Protein AF-A0A8H3QTL2-F1 (afdb_monomer_lite)

Organism: NCBI:txid94130

Secondary structure (DSSP, 8-state):
----------SSTTSPPPSS---SB-S-TT--B-TTT-PBPEE-TTT--EE-HHHHHHHHHH--SS---S-EEEEE-SS-BTTB---S-SS-EE--GGG--TTTEEEEEETTEE--S--TT-------B-TTT-PBPPSS-SS----TTTS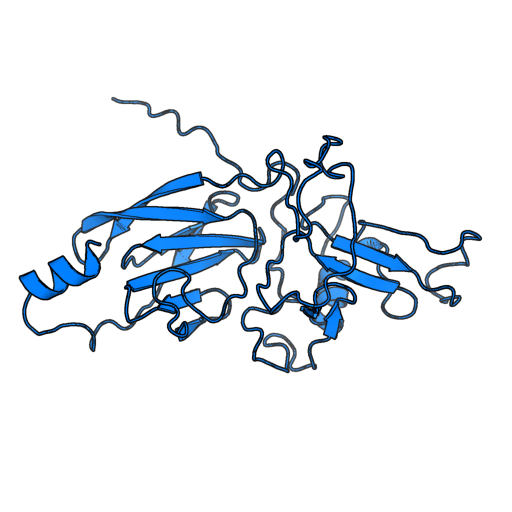--EEEEEE-TTT--EEEEEEESSEE--SB-TTT-PBPEEEETTEEEETTTTEEEEEETTTTEEEEEES--SEEE-TTT--EEE-----TTT--S-HHHHHHHH--

Radius of gyration: 20.11 Å; chains: 1; bounding box: 47×44×60 Å

Sequence (256 aa):
MEFTNEIYFDPTPKLKSSPIPILFLSFNNEKLRCNNCGNKYSATNLYRQKYCKQCLLTYIKSIAGDNVYFDVNIITNHTPCIEHKSTSNTNFLTRNIQEWCKNCSEISYFKNYYDHINTTTQYIFIEKDCKLCGKLIDKISFRFKICSNCYLISSGRVKSTLFNKMIPILYLPWWDTSNKSRVCNHNLKFLTNCQKWCSYCFIVYVECRYCLTTNIIFGITDQTQCKKCKRISNINIDITNISSGNHNIDEFLISI

pLDDT: mean 82.11, std 15.21, range [35.0, 96.75]

Foldseek 3Di:
DDPPPPPQDAQFVLAAFAPDFQQFFAQAPVDQARPPPRHGWAAAAQPGGTGHPVSLVVSLVVDDDDGHQFFWKKWFAQDDDPVDHDPPDHIDIDRRSNPDDPVGMGTNDTLQADDPPDPPPRDQPDPQADPSPRHGFDDPDSDRGDDCVRRPKDKDWDQAPLPRDTWIKIKGQHAYNDQADPPPRDGWDDDDRFWTADLQQQWIWGADRRRRMIMITRAHHQWDARSNPRDIDGDDDDCVVVDPVDSVVSCVSRRD

Structure (mmCIF, N/CA/C/O backbone):
data_AF-A0A8H3QTL2-F1
#
_entry.id   AF-A0A8H3QTL2-F1
#
loop_
_atom_site.group_PDB
_atom_site.id
_atom_site.type_symbol
_atom_site.label_atom_id
_atom_site.label_alt_id
_atom_site.label_comp_id
_atom_site.label_asym_id
_atom_site.label_entity_id
_atom_site.label_seq_id
_atom_site.pdbx_PDB_ins_code
_atom_site.Cartn_x
_atom_site.Cartn_y
_atom_site.Cartn_z
_atom_site.occupancy
_atom_site.B_iso_or_equiv
_atom_site.auth_seq_id
_atom_site.auth_comp_id
_atom_site.auth_asym_id
_atom_site.auth_atom_id
_atom_site.pdbx_PDB_model_num
ATOM 1 N N . MET A 1 1 ? -22.560 28.486 14.464 1.00 35.16 1 MET A N 1
ATOM 2 C CA . MET A 1 1 ? -22.249 27.954 13.121 1.00 35.16 1 MET A CA 1
ATOM 3 C C . MET A 1 1 ? -20.734 28.002 12.985 1.00 35.16 1 MET A C 1
ATOM 5 O O . MET A 1 1 ? -20.189 28.995 12.525 1.00 35.16 1 MET A O 1
ATOM 9 N N . GLU A 1 2 ? -20.040 27.008 13.542 1.00 35.00 2 GLU A N 1
ATOM 10 C CA . GLU A 1 2 ? -18.579 26.935 13.455 1.00 35.00 2 GLU A CA 1
ATOM 11 C C . GLU A 1 2 ? -18.212 26.385 12.080 1.00 35.00 2 GLU A C 1
ATOM 13 O O . GLU A 1 2 ? -18.332 25.192 11.812 1.00 35.00 2 GLU A O 1
ATOM 18 N N . PHE A 1 3 ? -17.792 27.274 11.184 1.00 38.28 3 PHE A N 1
ATOM 19 C CA . PHE A 1 3 ? -17.053 26.876 9.998 1.00 38.28 3 PHE A CA 1
ATOM 20 C C . PHE A 1 3 ? -15.667 26.418 10.456 1.00 38.28 3 PHE A C 1
ATOM 22 O O . PHE A 1 3 ? -14.718 27.198 10.499 1.00 38.28 3 PHE A O 1
ATOM 29 N N . THR A 1 4 ? -15.532 25.142 10.817 1.00 42.53 4 THR A N 1
ATOM 30 C CA . THR A 1 4 ? -14.215 24.512 10.811 1.00 42.53 4 THR A CA 1
ATOM 31 C C . THR A 1 4 ? -13.772 24.478 9.356 1.00 42.53 4 THR A C 1
ATOM 33 O O . THR A 1 4 ? -14.209 23.621 8.589 1.00 42.53 4 THR A O 1
ATOM 36 N N . ASN A 1 5 ? -12.940 25.442 8.958 1.00 39.44 5 ASN A N 1
ATOM 37 C CA . ASN A 1 5 ? -12.129 25.333 7.754 1.00 39.44 5 ASN A CA 1
ATOM 38 C C . ASN A 1 5 ? -11.284 24.065 7.914 1.00 39.44 5 ASN A C 1
ATOM 40 O O . ASN A 1 5 ? -10.193 24.108 8.483 1.00 39.44 5 ASN A O 1
ATOM 44 N N . GLU A 1 6 ? -11.803 22.916 7.476 1.00 54.12 6 GLU A N 1
ATOM 45 C CA . GLU A 1 6 ? -11.000 21.715 7.328 1.00 54.12 6 GLU A CA 1
ATOM 46 C C . GLU A 1 6 ? -9.915 22.057 6.312 1.00 54.12 6 GLU A C 1
ATOM 48 O O . GLU A 1 6 ? -10.144 22.047 5.102 1.00 54.12 6 GLU A O 1
ATOM 53 N N . ILE A 1 7 ? -8.728 22.404 6.808 1.00 59.56 7 ILE A N 1
ATOM 54 C CA . ILE A 1 7 ? -7.543 22.569 5.979 1.00 59.56 7 ILE A CA 1
ATOM 55 C C . ILE A 1 7 ? -7.424 21.277 5.173 1.00 59.56 7 ILE A C 1
ATOM 57 O O . ILE A 1 7 ? -7.266 20.188 5.739 1.00 59.56 7 ILE A O 1
ATOM 61 N N . TYR A 1 8 ? -7.575 21.387 3.851 1.00 70.50 8 TYR A N 1
ATOM 62 C CA . TYR A 1 8 ? -7.464 20.252 2.950 1.00 70.50 8 TYR A CA 1
ATOM 63 C C . TYR A 1 8 ? -6.055 19.672 3.092 1.00 70.50 8 TYR A C 1
ATOM 65 O O . TYR A 1 8 ? -5.075 20.209 2.580 1.00 70.50 8 TYR A O 1
ATOM 73 N N . PHE A 1 9 ? -5.954 18.589 3.856 1.00 82.94 9 PHE A N 1
ATOM 74 C CA . PHE A 1 9 ? -4.702 17.894 4.090 1.00 82.94 9 PHE A CA 1
ATOM 75 C C . PHE A 1 9 ? -4.522 16.818 3.023 1.00 82.94 9 PHE A C 1
ATOM 77 O O . PHE A 1 9 ? -5.278 15.844 2.987 1.00 82.94 9 PHE A O 1
ATOM 84 N N . ASP A 1 10 ? -3.510 16.979 2.175 1.00 90.81 10 ASP A N 1
ATOM 85 C CA . ASP A 1 10 ? -3.084 15.953 1.228 1.00 90.81 10 ASP A CA 1
ATOM 86 C C . ASP A 1 10 ? -1.846 15.226 1.784 1.00 90.81 10 ASP A C 1
ATOM 88 O O . ASP A 1 10 ? -0.790 15.847 1.884 1.00 90.81 10 ASP A O 1
ATOM 92 N N . PRO A 1 11 ? -1.932 13.922 2.119 1.00 90.75 11 PRO A N 1
ATOM 93 C CA . PRO A 1 11 ? -0.784 13.140 2.579 1.00 90.75 11 PRO A CA 1
ATOM 94 C C . PRO A 1 11 ? 0.381 13.095 1.582 1.00 90.75 11 PRO A C 1
ATOM 96 O O . PRO A 1 11 ? 1.527 12.927 1.985 1.00 90.75 11 PRO A O 1
ATOM 99 N N . THR A 1 12 ? 0.117 13.226 0.279 1.00 93.38 12 THR A N 1
ATOM 100 C CA . THR A 1 12 ? 1.138 13.139 -0.775 1.00 93.38 12 THR A CA 1
ATOM 101 C C . THR A 1 12 ? 0.960 14.248 -1.815 1.00 93.38 12 THR A C 1
ATOM 103 O O . THR A 1 12 ? 0.653 13.962 -2.971 1.00 93.38 12 THR A O 1
ATOM 106 N N . PRO A 1 13 ? 1.166 15.533 -1.470 1.00 92.06 13 PRO A N 1
ATOM 107 C CA . PRO A 1 13 ? 0.741 16.677 -2.292 1.00 92.06 13 PRO A CA 1
ATOM 108 C C . PRO A 1 13 ? 1.409 16.755 -3.675 1.00 92.06 13 PRO A C 1
ATOM 110 O O . PRO A 1 13 ? 0.945 17.474 -4.556 1.00 92.06 13 PRO A O 1
ATOM 113 N N . LYS A 1 14 ? 2.511 16.024 -3.878 1.00 92.88 14 LYS A N 1
ATOM 114 C CA . LYS A 1 14 ? 3.236 15.935 -5.155 1.00 92.88 14 LYS A CA 1
ATOM 115 C C . LYS A 1 14 ? 2.819 14.749 -6.032 1.00 92.88 14 LYS A C 1
ATOM 117 O O . LYS A 1 14 ? 3.306 14.637 -7.148 1.00 92.88 14 LYS A O 1
ATOM 122 N N . LEU A 1 15 ? 1.924 13.889 -5.547 1.00 93.12 15 LEU A N 1
ATOM 123 C CA . LEU A 1 15 ? 1.359 12.761 -6.289 1.00 93.12 15 LEU A CA 1
ATOM 124 C C . LEU A 1 15 ? -0.123 13.023 -6.565 1.00 93.12 15 LEU A C 1
ATOM 126 O O . LEU A 1 15 ? -0.821 13.606 -5.738 1.00 93.12 15 LEU A O 1
ATOM 130 N N . LYS A 1 16 ? -0.643 12.576 -7.704 1.00 94.31 16 LYS A N 1
ATOM 131 C CA . LYS A 1 16 ? -2.091 12.564 -7.967 1.00 94.31 16 LYS A CA 1
ATOM 132 C C . LYS A 1 16 ? -2.690 11.236 -7.510 1.00 94.31 16 LYS A C 1
ATOM 134 O O . LYS A 1 16 ? -1.997 10.228 -7.431 1.00 94.31 16 LYS A O 1
ATOM 139 N N . SER A 1 17 ? -3.987 11.214 -7.207 1.00 95.19 17 SER A N 1
ATOM 140 C CA . SER A 1 17 ? -4.690 9.933 -7.082 1.00 95.19 17 SER A CA 1
ATOM 141 C C . SER A 1 17 ? -4.782 9.283 -8.457 1.00 95.19 17 SER A C 1
ATOM 143 O O . SER A 1 17 ? -5.162 9.958 -9.415 1.00 95.19 17 SER A O 1
ATOM 145 N N . SER A 1 18 ? -4.478 7.994 -8.546 1.00 95.69 18 SER A N 1
ATOM 146 C CA . SER A 1 18 ? -4.629 7.246 -9.790 1.00 95.69 18 SER A CA 1
ATOM 147 C C . SER A 1 18 ? -6.083 7.261 -10.284 1.00 95.69 18 SER A C 1
ATOM 149 O O . SER A 1 18 ? -7.001 7.232 -9.455 1.00 95.69 18 SER A O 1
ATOM 151 N N . PRO A 1 19 ? -6.326 7.306 -11.607 1.00 94.69 19 PRO A N 1
ATOM 152 C CA . PRO A 1 19 ? -7.665 7.145 -12.168 1.00 94.69 19 PRO A CA 1
ATOM 153 C C . PRO A 1 19 ? -8.206 5.716 -11.994 1.00 94.69 19 PRO A C 1
ATOM 155 O O . PRO A 1 19 ? -9.418 5.533 -11.905 1.00 94.69 19 PRO A O 1
ATOM 158 N N . ILE A 1 20 ? -7.327 4.711 -11.886 1.00 95.44 20 ILE A N 1
ATOM 159 C CA . ILE A 1 20 ? -7.686 3.293 -11.731 1.00 95.44 20 ILE A CA 1
ATOM 160 C C . ILE A 1 20 ? -6.976 2.663 -10.517 1.00 95.44 20 ILE A C 1
ATOM 162 O O . ILE A 1 20 ? -5.940 3.160 -10.077 1.00 95.44 20 ILE A O 1
ATOM 166 N N . PRO A 1 21 ? -7.487 1.563 -9.936 1.00 95.56 21 PRO A N 1
ATOM 167 C CA . PRO A 1 21 ? -6.828 0.915 -8.803 1.00 95.56 21 PRO A CA 1
ATOM 168 C C . PRO A 1 21 ? -5.417 0.393 -9.131 1.00 95.56 21 PRO A C 1
ATOM 170 O O . PRO A 1 21 ? -5.201 -0.302 -10.125 1.00 95.56 21 PRO A O 1
ATOM 173 N N . ILE A 1 22 ? -4.455 0.635 -8.238 1.00 95.94 22 ILE A N 1
ATOM 174 C CA . ILE A 1 22 ? -3.091 0.096 -8.315 1.00 95.94 22 ILE A CA 1
ATOM 175 C C . ILE A 1 22 ? -3.075 -1.336 -7.755 1.00 95.94 22 ILE A C 1
ATOM 177 O O . ILE A 1 22 ? -2.871 -1.582 -6.562 1.00 95.94 22 ILE A O 1
ATOM 181 N N . LEU A 1 23 ? -3.318 -2.311 -8.634 1.00 95.31 23 LEU A N 1
ATOM 182 C CA . LEU A 1 23 ? -3.464 -3.733 -8.274 1.00 95.31 23 LEU A CA 1
ATOM 183 C C . LEU A 1 23 ? -2.182 -4.559 -8.435 1.00 95.31 23 LEU A C 1
ATOM 185 O O . LEU A 1 23 ? -2.153 -5.739 -8.080 1.00 95.31 23 LEU A O 1
ATOM 189 N N . PHE A 1 24 ? -1.112 -3.967 -8.970 1.00 95.38 24 PHE A N 1
ATOM 190 C CA . PHE A 1 24 ? 0.149 -4.680 -9.164 1.00 95.38 24 PHE A CA 1
ATOM 191 C C . PHE A 1 24 ? 0.974 -4.809 -7.879 1.00 95.38 24 PHE A C 1
ATOM 193 O O . PHE A 1 24 ? 1.793 -5.719 -7.801 1.00 95.38 24 PHE A O 1
ATOM 200 N N . LEU A 1 25 ? 0.758 -3.960 -6.871 1.00 94.38 25 LEU A N 1
ATOM 201 C CA . LEU A 1 25 ? 1.460 -4.020 -5.584 1.00 94.38 25 LEU A CA 1
ATOM 202 C C . LEU A 1 25 ? 0.835 -5.060 -4.650 1.00 94.38 25 LEU A C 1
ATOM 204 O O . LEU A 1 25 ? -0.396 -5.158 -4.540 1.00 94.38 25 LEU A O 1
ATOM 208 N N . SER A 1 26 ? 1.684 -5.832 -3.967 1.00 91.75 26 SER A N 1
ATOM 209 C CA . SER A 1 26 ? 1.215 -6.782 -2.962 1.00 91.75 26 SER A CA 1
ATOM 210 C C . SER A 1 26 ? 0.651 -6.066 -1.738 1.00 91.75 26 SER A C 1
ATOM 212 O O . SER A 1 26 ? 1.134 -5.016 -1.326 1.00 91.75 26 SER A O 1
ATOM 214 N N . PHE A 1 27 ? -0.391 -6.656 -1.158 1.00 88.31 27 PHE A N 1
ATOM 215 C CA . PHE A 1 27 ? -0.914 -6.236 0.141 1.00 88.31 27 PHE A CA 1
ATOM 216 C C . PHE A 1 27 ? -0.381 -7.098 1.284 1.00 88.31 27 PHE A C 1
ATOM 218 O O . PHE A 1 27 ? -0.017 -6.599 2.341 1.00 88.31 27 PHE A O 1
ATOM 225 N N . ASN A 1 28 ? -0.320 -8.406 1.043 1.00 88.12 28 ASN A N 1
ATOM 226 C CA . ASN A 1 28 ? 0.210 -9.378 1.979 1.00 88.12 28 ASN A CA 1
ATOM 227 C C . ASN A 1 28 ? 1.530 -9.913 1.412 1.00 88.12 28 ASN A C 1
ATOM 229 O O . ASN A 1 28 ? 1.531 -10.637 0.410 1.00 88.12 28 ASN A O 1
ATOM 233 N N . ASN A 1 29 ? 2.648 -9.566 2.050 1.00 81.81 29 ASN A N 1
ATOM 234 C CA . ASN A 1 29 ? 3.973 -9.997 1.604 1.00 81.81 29 ASN A CA 1
ATOM 235 C C . ASN A 1 29 ? 4.248 -11.485 1.832 1.00 81.81 29 ASN A C 1
ATOM 237 O O . ASN A 1 29 ? 5.229 -11.989 1.298 1.00 81.81 29 ASN A O 1
ATOM 241 N N . GLU A 1 30 ? 3.387 -12.227 2.519 1.00 84.75 30 GLU A N 1
ATOM 242 C CA . GLU A 1 30 ? 3.486 -13.687 2.630 1.00 84.75 30 GLU A CA 1
ATOM 243 C C . GLU A 1 30 ? 2.979 -14.377 1.357 1.00 84.75 30 GLU A C 1
ATOM 245 O O . GLU A 1 30 ? 3.458 -15.447 0.981 1.00 84.75 30 GLU A O 1
ATOM 250 N N . LYS A 1 31 ? 2.077 -13.732 0.601 1.00 88.44 31 LYS A N 1
ATOM 251 C CA . LYS A 1 31 ? 1.556 -14.302 -0.645 1.00 88.44 31 LYS A CA 1
ATOM 252 C C . LYS A 1 31 ? 2.629 -14.348 -1.736 1.00 88.44 31 LYS A C 1
ATOM 254 O O . LYS A 1 31 ? 3.362 -13.387 -1.987 1.00 88.44 31 LYS A O 1
ATOM 259 N N . LEU A 1 32 ? 2.712 -15.490 -2.420 1.00 91.75 32 LEU A N 1
ATOM 260 C CA . LEU A 1 32 ? 3.637 -15.709 -3.541 1.00 91.75 32 LEU A CA 1
ATOM 261 C C . LEU A 1 32 ? 3.026 -15.346 -4.899 1.00 91.75 32 LEU A C 1
ATOM 263 O O . LEU A 1 32 ? 3.752 -14.973 -5.820 1.00 91.75 32 LEU A O 1
ATOM 267 N N . ARG A 1 33 ? 1.701 -15.455 -5.024 1.00 94.81 33 ARG A N 1
ATOM 268 C CA . ARG A 1 33 ? 0.950 -15.210 -6.258 1.00 94.81 33 ARG A CA 1
ATOM 269 C C . ARG A 1 33 ? 0.109 -13.946 -6.143 1.00 94.81 33 ARG A C 1
ATOM 271 O O . ARG A 1 33 ? -0.424 -13.636 -5.081 1.00 94.81 33 ARG A O 1
ATOM 278 N N . CYS A 1 34 ? 0.001 -13.233 -7.256 1.00 94.50 34 CYS A N 1
ATOM 279 C CA . CYS A 1 34 ? -0.784 -12.023 -7.381 1.00 94.50 34 CYS A CA 1
ATOM 280 C C . CYS A 1 34 ? -2.270 -12.325 -7.231 1.00 94.50 34 CYS A C 1
ATOM 282 O O . CYS A 1 34 ? -2.810 -13.137 -7.976 1.00 94.50 34 CYS A O 1
ATOM 284 N N . ASN A 1 35 ? -2.939 -11.612 -6.324 1.00 89.81 35 ASN A N 1
ATOM 285 C CA . ASN A 1 35 ? -4.379 -11.773 -6.109 1.00 89.81 35 ASN A CA 1
ATOM 286 C C . ASN A 1 35 ? -5.217 -11.407 -7.349 1.00 89.81 35 ASN A C 1
ATOM 288 O O . ASN A 1 35 ? -6.354 -11.841 -7.441 1.00 89.81 35 ASN A O 1
ATOM 292 N N . ASN A 1 36 ? -4.678 -10.603 -8.275 1.00 91.50 36 ASN A N 1
ATOM 293 C CA . ASN A 1 36 ? -5.420 -10.116 -9.441 1.00 91.50 36 ASN A CA 1
ATOM 294 C C . ASN A 1 36 ? -5.312 -11.031 -10.672 1.00 91.50 36 ASN A C 1
ATOM 296 O O . ASN A 1 36 ? -6.269 -11.158 -11.418 1.00 91.50 36 ASN A O 1
ATOM 300 N N . CYS A 1 37 ? -4.149 -11.646 -10.916 1.00 95.12 37 CYS A N 1
ATOM 301 C CA . CYS A 1 37 ? -3.927 -12.456 -12.126 1.00 95.12 37 CYS A CA 1
ATOM 302 C C . CYS A 1 37 ? -3.316 -13.841 -11.870 1.00 95.12 37 CYS A C 1
ATOM 304 O O . CYS A 1 37 ? -2.974 -14.537 -12.818 1.00 95.12 37 CYS A O 1
ATOM 306 N N . GLY A 1 38 ? -3.083 -14.231 -10.614 1.00 95.19 38 GLY A N 1
ATOM 307 C CA . GLY A 1 38 ? -2.497 -15.529 -10.257 1.00 95.19 38 GLY A CA 1
ATOM 308 C C . GLY A 1 38 ? -0.995 -15.681 -10.538 1.00 95.19 38 GLY A C 1
ATOM 309 O O . GLY A 1 38 ? -0.362 -16.579 -9.981 1.00 95.19 38 GLY A O 1
ATOM 310 N N . ASN A 1 39 ? -0.384 -14.792 -11.328 1.00 96.19 39 ASN A N 1
ATOM 311 C CA . ASN A 1 39 ? 1.050 -14.836 -11.624 1.00 96.19 39 ASN A CA 1
ATOM 312 C C . ASN A 1 39 ? 1.910 -14.626 -10.373 1.00 96.19 39 ASN A C 1
ATOM 314 O O . ASN A 1 39 ? 1.542 -13.886 -9.460 1.00 96.19 39 ASN A O 1
ATOM 318 N N . LYS A 1 40 ? 3.102 -15.229 -10.350 1.00 96.75 40 LYS A N 1
ATOM 319 C CA . LYS A 1 40 ? 4.066 -15.054 -9.255 1.00 96.75 40 LYS A CA 1
ATOM 320 C C . LYS A 1 40 ? 4.482 -13.582 -9.123 1.00 96.75 40 LYS A C 1
ATOM 322 O O . LYS A 1 40 ? 4.756 -12.911 -10.120 1.00 96.75 40 LYS A O 1
ATOM 327 N N . TYR A 1 41 ? 4.543 -13.085 -7.890 1.00 95.12 41 TYR A N 1
ATOM 328 C CA . TYR A 1 41 ? 5.098 -11.763 -7.610 1.00 95.12 41 TYR A CA 1
ATOM 329 C C . TYR A 1 41 ? 6.598 -11.724 -7.937 1.00 95.12 41 TYR A C 1
ATOM 331 O O . TYR A 1 41 ? 7.340 -12.662 -7.649 1.00 95.12 41 TYR A O 1
ATOM 339 N N . SER A 1 42 ? 7.037 -10.615 -8.527 1.00 93.56 42 SER A N 1
ATOM 340 C CA . SER A 1 42 ? 8.444 -10.214 -8.579 1.00 93.56 42 SER A CA 1
ATOM 341 C C . SER A 1 42 ? 8.786 -9.397 -7.334 1.00 93.56 42 SER A C 1
ATOM 343 O O . SER A 1 42 ? 7.890 -8.873 -6.674 1.00 93.56 42 SER A O 1
ATOM 345 N N . ALA A 1 43 ? 10.072 -9.285 -7.019 1.00 91.31 43 ALA A N 1
ATOM 346 C CA . ALA A 1 43 ? 10.574 -8.453 -5.933 1.00 91.31 43 ALA A CA 1
ATOM 347 C C . ALA A 1 43 ? 11.420 -7.315 -6.514 1.00 91.31 43 ALA A C 1
ATOM 349 O O . ALA A 1 43 ? 12.122 -7.525 -7.505 1.00 91.31 43 ALA A O 1
ATOM 350 N N . THR A 1 44 ? 11.344 -6.120 -5.930 1.00 88.69 44 THR A N 1
ATOM 351 C CA . THR A 1 44 ? 12.245 -5.018 -6.294 1.00 88.69 44 THR A CA 1
ATOM 352 C C . THR A 1 44 ? 13.679 -5.322 -5.867 1.00 88.69 44 THR A C 1
ATOM 354 O O . THR A 1 44 ? 13.906 -6.101 -4.934 1.00 88.69 44 THR A O 1
ATOM 357 N N . ASN A 1 45 ? 14.648 -4.731 -6.567 1.00 82.00 45 ASN A N 1
ATOM 358 C CA . ASN A 1 45 ? 16.062 -5.058 -6.376 1.00 82.00 45 ASN A CA 1
ATOM 359 C C . ASN A 1 45 ? 16.560 -4.641 -4.973 1.00 82.00 45 ASN A C 1
ATOM 361 O O . ASN A 1 45 ? 17.127 -5.462 -4.255 1.00 82.00 45 ASN A O 1
ATOM 365 N N . LEU A 1 46 ? 16.250 -3.415 -4.525 1.00 79.44 46 LEU A N 1
ATOM 366 C CA . LEU A 1 46 ? 16.813 -2.868 -3.280 1.00 79.44 46 LEU A CA 1
ATOM 367 C C . LEU A 1 46 ? 16.047 -3.255 -2.010 1.00 79.44 46 LEU A C 1
ATOM 369 O O . LEU A 1 46 ? 16.668 -3.546 -0.992 1.00 79.44 46 LEU A O 1
ATOM 373 N N . TYR A 1 47 ? 14.712 -3.247 -2.046 1.00 79.75 47 TYR A N 1
ATOM 374 C CA . TYR A 1 47 ? 13.887 -3.436 -0.839 1.00 79.75 47 TYR A CA 1
ATOM 375 C C . TYR A 1 47 ? 12.982 -4.664 -0.896 1.00 79.75 47 TYR A C 1
ATOM 377 O O . TYR A 1 47 ? 12.103 -4.814 -0.054 1.00 79.75 47 TYR A O 1
ATOM 385 N N . ARG A 1 48 ? 13.168 -5.540 -1.894 1.00 85.56 48 ARG A N 1
ATOM 386 C CA . ARG A 1 48 ? 12.406 -6.789 -2.063 1.00 85.56 48 ARG A CA 1
ATOM 387 C C . ARG A 1 48 ? 10.880 -6.608 -2.064 1.00 85.56 48 ARG A C 1
ATOM 389 O O . ARG A 1 48 ? 10.139 -7.558 -1.822 1.00 85.56 48 ARG A O 1
ATOM 396 N N . GLN A 1 49 ? 10.401 -5.415 -2.411 1.00 89.06 49 GLN A N 1
ATOM 397 C CA . GLN A 1 49 ? 8.980 -5.079 -2.418 1.00 89.06 49 GLN A CA 1
ATOM 398 C C . GLN A 1 49 ? 8.275 -5.907 -3.487 1.00 89.06 49 GLN A C 1
ATOM 400 O O . GLN A 1 49 ? 8.739 -5.983 -4.629 1.00 89.06 49 GLN A O 1
ATOM 405 N N . LYS A 1 50 ? 7.158 -6.542 -3.131 1.00 92.38 50 LYS A N 1
ATOM 406 C CA . LYS A 1 50 ? 6.463 -7.459 -4.033 1.00 92.38 50 LYS A CA 1
ATOM 407 C C . LYS A 1 50 ? 5.548 -6.711 -4.999 1.00 92.38 50 LYS A C 1
ATOM 409 O O . LYS A 1 50 ? 4.629 -6.003 -4.589 1.00 92.38 50 LYS A O 1
ATOM 414 N N . TYR A 1 51 ? 5.748 -6.942 -6.295 1.00 94.31 51 TYR A N 1
ATOM 415 C CA . TYR A 1 51 ? 4.915 -6.385 -7.361 1.00 94.31 51 TYR A CA 1
ATOM 416 C C . TYR A 1 51 ? 4.726 -7.370 -8.523 1.00 94.31 51 TYR A C 1
ATOM 418 O O . TYR A 1 51 ? 5.559 -8.238 -8.785 1.00 94.31 51 TYR A O 1
ATOM 426 N N . CYS A 1 52 ? 3.586 -7.302 -9.203 1.00 95.88 52 CYS A N 1
ATOM 427 C CA . CYS A 1 52 ? 3.256 -8.178 -10.319 1.00 95.88 52 CYS A CA 1
ATOM 428 C C . CYS A 1 52 ? 3.576 -7.482 -11.645 1.00 95.88 52 CYS A C 1
ATOM 430 O O . CYS A 1 52 ? 2.879 -6.545 -12.031 1.00 95.88 52 CYS A O 1
ATOM 432 N N . LYS A 1 53 ? 4.587 -7.978 -12.373 1.00 95.00 53 LYS A N 1
ATOM 433 C CA . LYS A 1 53 ? 4.998 -7.428 -13.678 1.00 95.00 53 LYS A CA 1
ATOM 434 C C . LYS A 1 53 ? 3.853 -7.390 -14.695 1.00 95.00 53 LYS A C 1
ATOM 436 O O . LYS A 1 53 ? 3.725 -6.413 -15.420 1.00 95.00 53 LYS A O 1
ATOM 441 N N . GLN A 1 54 ? 3.009 -8.425 -14.736 1.00 95.31 54 GLN A N 1
ATOM 442 C CA . GLN A 1 54 ? 1.899 -8.480 -15.691 1.00 95.31 54 GLN A CA 1
ATOM 443 C C . GLN A 1 54 ? 0.824 -7.437 -15.372 1.00 95.31 54 GLN A C 1
ATOM 445 O O . GLN A 1 54 ? 0.424 -6.688 -16.256 1.00 95.31 54 GLN A O 1
ATOM 450 N N . CYS A 1 55 ? 0.400 -7.336 -14.109 1.00 96.62 55 CYS A N 1
ATOM 451 C CA . CYS A 1 55 ? -0.548 -6.299 -13.700 1.00 96.62 55 CYS A CA 1
ATOM 452 C C . CYS A 1 55 ? 0.033 -4.891 -13.879 1.00 96.62 55 CYS A C 1
ATOM 454 O O . CYS A 1 55 ? -0.720 -3.971 -14.172 1.00 96.62 55 CYS A O 1
ATOM 456 N N . LEU A 1 56 ? 1.348 -4.716 -13.708 1.00 95.94 56 LEU A N 1
ATOM 457 C CA . LEU A 1 56 ? 2.006 -3.437 -13.949 1.00 95.94 56 LEU A CA 1
ATOM 458 C C . LEU A 1 56 ? 1.963 -3.056 -15.433 1.00 95.94 56 LEU A C 1
ATOM 460 O O . LEU A 1 56 ? 1.575 -1.937 -15.742 1.00 95.94 56 LEU A O 1
ATOM 464 N N . LEU A 1 57 ? 2.279 -3.987 -16.343 1.00 93.88 57 LEU A N 1
ATOM 465 C CA . LEU A 1 57 ? 2.134 -3.762 -17.788 1.00 93.88 57 LEU A CA 1
ATOM 466 C C . LEU A 1 57 ? 0.709 -3.336 -18.149 1.00 93.88 57 LEU A C 1
ATOM 468 O O . LEU A 1 57 ? 0.517 -2.357 -18.865 1.00 93.88 57 LEU A O 1
ATOM 472 N N . THR A 1 58 ? -0.294 -4.059 -17.644 1.00 94.94 58 THR A N 1
ATOM 473 C CA . THR A 1 58 ? -1.703 -3.720 -17.878 1.00 94.94 58 THR A CA 1
ATOM 474 C C . THR A 1 58 ? -2.045 -2.341 -17.317 1.00 94.94 58 THR A C 1
ATOM 476 O O . THR A 1 58 ? -2.719 -1.563 -17.987 1.00 94.94 58 THR A O 1
ATOM 479 N N . TYR A 1 59 ? -1.561 -2.019 -16.115 1.00 95.75 59 TYR A N 1
ATOM 480 C CA . TYR A 1 59 ? -1.786 -0.722 -15.485 1.00 95.75 59 TYR A CA 1
ATOM 481 C C . TYR A 1 59 ? -1.199 0.423 -16.319 1.00 95.75 59 TYR A C 1
ATOM 483 O O . TYR A 1 59 ? -1.921 1.370 -16.607 1.00 95.75 59 TYR A O 1
ATOM 491 N N . ILE A 1 60 ? 0.061 0.314 -16.759 1.00 93.50 60 ILE A N 1
ATOM 492 C CA . ILE A 1 60 ? 0.746 1.332 -17.577 1.00 93.50 60 ILE A CA 1
ATOM 493 C C . ILE A 1 60 ? -0.026 1.601 -18.872 1.00 93.50 60 ILE A C 1
ATOM 495 O O . ILE A 1 60 ? -0.297 2.753 -19.184 1.00 93.50 60 ILE A O 1
ATOM 499 N N . LYS A 1 61 ? -0.470 0.545 -19.568 1.00 92.69 61 LYS A N 1
ATOM 500 C CA . LYS A 1 61 ? -1.287 0.666 -20.791 1.00 92.69 61 LYS A CA 1
ATOM 501 C C . LYS A 1 61 ? -2.639 1.348 -20.568 1.00 92.69 61 LYS A C 1
ATOM 503 O O . LYS A 1 61 ? -3.227 1.849 -21.517 1.00 92.69 61 LYS A O 1
ATOM 508 N N . SER A 1 62 ? -3.153 1.306 -19.341 1.00 92.94 62 SER A N 1
ATOM 509 C CA . SER A 1 62 ? -4.483 1.821 -18.999 1.00 92.94 62 SER A CA 1
ATOM 510 C C . SER A 1 62 ? -4.455 3.265 -18.498 1.00 92.94 62 SER A C 1
ATOM 512 O O . SER A 1 62 ? -5.502 3.907 -18.436 1.00 92.94 62 SER A O 1
ATOM 514 N N . ILE A 1 63 ? -3.289 3.776 -18.099 1.00 91.25 63 ILE A N 1
ATOM 515 C CA . ILE A 1 63 ? -3.139 5.163 -17.663 1.00 91.25 63 ILE A CA 1
ATOM 516 C C . ILE A 1 63 ? -2.652 6.032 -18.826 1.00 91.25 63 ILE A C 1
ATOM 518 O O . ILE A 1 63 ? -1.736 5.659 -19.552 1.00 91.25 63 ILE A O 1
ATOM 522 N N . ALA A 1 64 ? -3.258 7.208 -18.981 1.00 81.56 64 ALA A N 1
ATOM 523 C CA . ALA A 1 64 ? -2.866 8.209 -19.969 1.00 81.56 64 ALA A CA 1
ATOM 524 C C . ALA A 1 64 ? -2.326 9.478 -19.286 1.00 81.56 64 ALA A C 1
ATOM 526 O O . ALA A 1 64 ? -2.692 9.787 -18.144 1.00 81.56 64 ALA A O 1
ATOM 527 N N . GLY A 1 65 ? -1.483 10.216 -20.014 1.00 78.88 65 GLY A N 1
ATOM 528 C CA . GLY A 1 65 ? -0.894 11.490 -19.597 1.00 78.88 65 GLY A CA 1
ATOM 529 C C . GLY A 1 65 ? 0.304 11.373 -18.649 1.00 78.88 65 GLY A C 1
ATOM 530 O O . GLY A 1 65 ? 0.677 10.287 -18.210 1.00 78.88 65 GLY A O 1
ATOM 531 N N . ASP A 1 66 ? 0.862 12.532 -18.295 1.00 78.25 66 ASP A N 1
ATOM 532 C CA . ASP A 1 66 ? 2.151 12.658 -17.589 1.00 78.25 66 ASP A CA 1
ATOM 533 C C . ASP A 1 66 ? 2.013 12.795 -16.060 1.00 78.25 66 ASP A C 1
ATOM 535 O O . ASP A 1 66 ? 2.936 13.204 -15.353 1.00 78.25 66 ASP A O 1
ATOM 539 N N . ASN A 1 67 ? 0.834 12.483 -15.515 1.00 85.25 67 ASN A N 1
ATOM 540 C CA . ASN A 1 67 ? 0.591 12.582 -14.078 1.00 85.25 67 ASN A CA 1
ATOM 541 C C . ASN A 1 67 ? 1.363 11.505 -13.302 1.00 85.25 67 ASN A C 1
ATOM 543 O O . ASN A 1 67 ? 1.301 10.314 -13.607 1.00 85.25 67 ASN A O 1
ATOM 547 N N . VAL A 1 68 ? 2.001 11.916 -12.204 1.00 90.38 68 VAL A N 1
ATOM 548 C CA . VAL A 1 68 ? 2.702 11.004 -11.293 1.00 90.38 68 VAL A CA 1
ATOM 549 C C . VAL A 1 68 ? 1.735 10.499 -10.220 1.00 90.38 68 VAL A C 1
ATOM 551 O O . VAL A 1 68 ? 1.298 11.252 -9.348 1.00 90.38 68 VAL A O 1
ATOM 554 N N . TYR A 1 69 ? 1.395 9.211 -10.279 1.00 93.56 69 TYR A N 1
ATOM 555 C CA . TYR A 1 69 ? 0.452 8.571 -9.345 1.00 93.56 69 TYR A CA 1
ATOM 556 C C . TYR A 1 69 ? 1.138 7.866 -8.171 1.00 93.56 69 TYR A C 1
ATOM 558 O O . TYR A 1 69 ? 0.559 7.694 -7.100 1.00 93.56 69 TYR A O 1
ATOM 566 N N . PHE A 1 70 ? 2.381 7.440 -8.372 1.00 92.50 70 PHE A N 1
ATOM 567 C CA . PHE A 1 70 ? 3.218 6.816 -7.362 1.00 92.50 70 PHE A CA 1
ATOM 568 C C . PHE A 1 70 ? 4.682 7.110 -7.646 1.00 92.50 70 PHE A C 1
ATOM 570 O O . PHE A 1 70 ? 5.060 7.403 -8.776 1.00 92.50 70 PHE A O 1
ATOM 577 N N . ASP A 1 71 ? 5.493 7.038 -6.601 1.00 90.88 71 ASP A N 1
ATOM 578 C CA . ASP A 1 71 ? 6.911 7.358 -6.661 1.00 90.88 71 ASP A CA 1
ATOM 579 C C . ASP A 1 71 ? 7.693 6.053 -6.831 1.00 90.88 71 ASP A C 1
ATOM 581 O O . ASP A 1 71 ? 7.681 5.180 -5.960 1.00 90.88 71 ASP A O 1
ATOM 585 N N . VAL A 1 72 ? 8.303 5.882 -7.999 1.00 91.06 72 VAL A N 1
ATOM 586 C CA . VAL A 1 72 ? 9.013 4.669 -8.405 1.00 91.06 72 VAL A CA 1
ATOM 587 C C . VAL A 1 72 ? 10.411 5.035 -8.868 1.00 91.06 72 VAL A C 1
ATOM 589 O O . VAL A 1 72 ? 10.621 6.086 -9.464 1.00 91.06 72 VAL A O 1
ATOM 592 N N . ASN A 1 73 ? 11.366 4.151 -8.611 1.00 88.50 73 ASN A N 1
ATOM 593 C CA . ASN A 1 73 ? 12.708 4.245 -9.152 1.00 88.50 73 ASN A CA 1
ATOM 594 C C . ASN A 1 73 ? 12.988 3.027 -10.031 1.00 88.50 73 ASN A C 1
ATOM 596 O O . ASN A 1 73 ? 12.858 1.885 -9.581 1.00 88.50 73 ASN A O 1
ATOM 600 N N . ILE A 1 74 ? 13.382 3.283 -11.273 1.00 89.06 74 ILE A N 1
ATOM 601 C CA . ILE A 1 74 ? 13.644 2.285 -12.305 1.00 89.06 74 ILE A CA 1
ATOM 602 C C . ILE A 1 74 ? 15.098 2.433 -12.746 1.00 89.06 74 ILE A C 1
ATOM 604 O O . ILE A 1 74 ? 15.574 3.543 -12.983 1.00 89.06 74 ILE A O 1
ATOM 608 N N . ILE A 1 75 ? 15.789 1.305 -12.859 1.00 85.12 75 ILE A N 1
ATOM 609 C CA . ILE A 1 75 ? 17.121 1.201 -13.453 1.00 85.12 75 ILE A CA 1
ATOM 610 C C . ILE A 1 75 ? 16.962 0.472 -14.781 1.00 85.12 75 ILE A C 1
ATOM 612 O O . ILE A 1 75 ? 16.352 -0.596 -14.832 1.00 85.12 75 ILE A O 1
ATOM 616 N N . THR A 1 76 ? 17.492 1.036 -15.857 1.00 77.25 76 THR A N 1
ATOM 617 C CA . THR A 1 76 ? 17.600 0.330 -17.139 1.00 77.25 76 THR A CA 1
ATOM 618 C C . THR A 1 76 ? 18.919 -0.429 -17.212 1.00 77.25 76 THR A C 1
ATOM 620 O O . THR A 1 76 ? 19.977 0.142 -16.943 1.00 77.25 76 THR A O 1
ATOM 623 N N . ASN A 1 77 ? 18.856 -1.692 -17.622 1.00 68.38 77 ASN A N 1
ATOM 624 C CA . ASN A 1 77 ? 20.019 -2.538 -17.856 1.00 68.38 77 ASN A CA 1
ATOM 625 C C . ASN A 1 77 ? 20.604 -2.271 -19.255 1.00 68.38 77 ASN A C 1
ATOM 627 O O . ASN A 1 77 ? 19.896 -1.866 -20.174 1.00 68.38 77 ASN A O 1
ATOM 631 N N . HIS A 1 78 ? 21.893 -2.569 -19.437 1.00 60.22 78 HIS A N 1
ATOM 632 C CA . HIS A 1 78 ? 22.668 -2.351 -20.672 1.00 60.22 78 HIS A CA 1
ATOM 633 C C . HIS A 1 78 ? 22.212 -3.150 -21.910 1.00 60.22 78 HIS A C 1
ATOM 635 O O . HIS A 1 78 ? 22.876 -3.116 -22.944 1.00 60.22 78 HIS A O 1
ATOM 641 N N . THR A 1 79 ? 21.126 -3.913 -21.820 1.00 61.97 79 THR A N 1
ATOM 642 C CA . THR A 1 79 ? 20.658 -4.777 -22.904 1.00 61.97 79 THR A CA 1
ATOM 643 C C . THR A 1 79 ? 19.804 -3.982 -23.891 1.00 61.97 79 THR A C 1
ATOM 645 O O . THR A 1 79 ? 18.777 -3.440 -23.473 1.00 61.97 79 THR A O 1
ATOM 648 N N . PRO A 1 80 ? 20.165 -3.944 -25.188 1.00 62.59 80 PRO A N 1
ATOM 649 C CA . PRO A 1 80 ? 19.318 -3.367 -26.223 1.00 62.59 80 PRO A CA 1
ATOM 650 C C . PRO A 1 80 ? 17.957 -4.068 -26.225 1.00 62.59 80 PRO A C 1
ATOM 652 O O . PRO A 1 80 ? 17.886 -5.295 -26.277 1.00 62.59 80 PRO A O 1
ATOM 655 N N . CYS A 1 81 ? 16.871 -3.303 -26.163 1.00 68.62 81 CYS A N 1
ATOM 656 C CA . CYS A 1 81 ? 15.514 -3.827 -26.283 1.00 68.62 81 CYS A CA 1
ATOM 657 C C . CYS A 1 81 ? 14.837 -3.206 -27.501 1.00 68.62 81 CYS A C 1
ATOM 659 O O . CYS A 1 81 ? 14.999 -2.027 -27.781 1.00 68.62 81 CYS A O 1
ATOM 661 N N . ILE A 1 82 ? 14.057 -4.008 -28.225 1.00 64.25 82 ILE A N 1
ATOM 662 C CA . ILE A 1 82 ? 13.389 -3.590 -29.470 1.00 64.25 82 ILE A CA 1
ATOM 663 C C . ILE A 1 82 ? 12.485 -2.364 -29.236 1.00 64.25 82 ILE A C 1
ATOM 665 O O . ILE A 1 82 ? 12.362 -1.509 -30.107 1.00 64.25 82 ILE A O 1
ATOM 669 N N . GLU A 1 83 ? 11.895 -2.263 -28.042 1.00 63.97 83 GLU A N 1
ATOM 670 C CA . GLU A 1 83 ? 11.013 -1.164 -27.629 1.00 63.97 83 GLU A CA 1
ATOM 671 C C . GLU A 1 83 ? 11.759 0.150 -27.339 1.00 63.97 83 GLU A C 1
ATOM 673 O O . GLU A 1 83 ? 11.181 1.218 -27.514 1.00 63.97 83 GLU A O 1
ATOM 678 N N . HIS A 1 84 ? 13.039 0.100 -26.948 1.00 64.69 84 HIS A N 1
ATOM 679 C CA . HIS A 1 84 ? 13.850 1.291 -26.686 1.00 64.69 84 HIS A CA 1
ATOM 680 C C . HIS A 1 84 ? 15.111 1.246 -27.550 1.00 64.69 84 HIS A C 1
ATOM 682 O O . HIS A 1 84 ? 16.079 0.553 -27.229 1.00 64.69 84 HIS A O 1
ATOM 688 N N . LYS A 1 85 ? 15.115 2.005 -28.656 1.00 54.88 85 LYS A N 1
ATOM 689 C CA . LYS A 1 85 ? 16.336 2.227 -29.445 1.00 54.88 85 LYS A CA 1
ATOM 690 C C . LYS A 1 85 ? 17.421 2.749 -28.508 1.00 54.88 85 LYS A C 1
ATOM 692 O O . LYS A 1 85 ? 17.230 3.773 -27.863 1.00 54.88 85 LYS A O 1
ATOM 697 N N . SER A 1 86 ? 18.518 2.002 -28.446 1.00 51.91 86 SER A N 1
ATOM 698 C CA . SER A 1 86 ? 19.692 2.197 -27.597 1.00 51.91 86 SER A CA 1
ATOM 699 C C . SER A 1 86 ? 20.026 3.670 -27.354 1.00 51.91 86 SER A C 1
ATOM 701 O O . SER A 1 86 ? 20.707 4.301 -28.162 1.00 51.91 86 SER A O 1
ATOM 703 N N . THR A 1 87 ? 19.574 4.212 -26.225 1.00 50.50 87 THR A N 1
ATOM 704 C CA . THR A 1 87 ? 20.097 5.468 -25.696 1.00 50.50 87 THR A CA 1
ATOM 705 C C . THR A 1 87 ? 21.519 5.178 -25.233 1.00 50.50 87 THR A C 1
ATOM 707 O O . THR A 1 87 ? 21.744 4.317 -24.387 1.00 50.50 87 THR A O 1
ATOM 710 N N . SER A 1 88 ? 22.491 5.869 -25.817 1.00 47.62 88 SER A N 1
ATOM 711 C CA . SER A 1 88 ? 23.940 5.674 -25.668 1.00 47.62 88 SER A CA 1
ATOM 712 C C . SER A 1 88 ? 24.508 5.950 -24.264 1.00 47.62 88 SER A C 1
ATOM 714 O O . SER A 1 88 ? 25.717 6.102 -24.119 1.00 47.62 88 SER A O 1
ATOM 716 N N . ASN A 1 89 ? 23.665 6.020 -23.230 1.00 50.50 89 ASN A N 1
ATOM 717 C CA . ASN A 1 89 ? 24.065 6.341 -21.865 1.00 50.50 89 ASN A CA 1
ATOM 718 C C . ASN A 1 89 ? 23.925 5.117 -20.958 1.00 50.50 89 ASN A C 1
ATOM 720 O O . ASN A 1 89 ? 22.854 4.534 -20.798 1.00 50.50 89 ASN A O 1
ATOM 724 N N . THR A 1 90 ? 25.042 4.740 -20.349 1.00 51.19 90 THR A N 1
ATOM 725 C CA . THR A 1 90 ? 25.149 3.687 -19.344 1.00 51.19 90 THR A CA 1
ATOM 726 C C . THR A 1 90 ? 24.291 4.022 -18.110 1.00 51.19 90 THR A C 1
ATOM 728 O O . THR A 1 90 ? 24.342 5.136 -17.599 1.00 51.19 90 THR A O 1
ATOM 731 N N . ASN A 1 91 ? 23.508 3.053 -17.613 1.00 57.44 91 ASN A N 1
ATOM 732 C CA . ASN A 1 91 ? 22.747 3.125 -16.352 1.00 57.44 91 ASN A CA 1
ATOM 733 C C . ASN A 1 91 ? 21.791 4.325 -16.209 1.00 57.44 91 ASN A C 1
ATOM 735 O O . ASN A 1 91 ? 21.904 5.124 -15.276 1.00 57.44 91 ASN A O 1
ATOM 739 N N . PHE A 1 92 ? 20.805 4.433 -17.102 1.00 67.50 92 PHE A N 1
ATOM 740 C CA . PHE A 1 92 ? 19.747 5.429 -16.965 1.00 67.50 92 PHE A CA 1
ATOM 741 C C . PHE A 1 92 ? 18.823 5.109 -15.773 1.00 67.50 92 PHE A C 1
ATOM 743 O O . PHE A 1 92 ? 18.309 3.998 -15.609 1.00 67.50 92 PHE A O 1
ATOM 750 N N . LEU A 1 93 ? 18.648 6.112 -14.910 1.00 76.31 93 LEU A N 1
ATOM 751 C CA . LEU A 1 93 ? 17.757 6.084 -13.757 1.00 76.31 93 LEU A CA 1
ATOM 752 C C . LEU A 1 93 ? 16.527 6.924 -14.093 1.00 76.31 93 LEU A C 1
ATOM 754 O O . LEU A 1 93 ? 16.639 8.142 -14.241 1.00 76.31 93 LEU A O 1
ATOM 758 N N . THR A 1 94 ? 15.357 6.295 -14.157 1.00 82.44 94 THR A N 1
ATOM 759 C CA . THR A 1 94 ? 14.094 7.003 -14.386 1.00 82.44 94 THR A CA 1
ATOM 760 C C . THR A 1 94 ? 13.103 6.791 -13.260 1.00 82.44 94 THR A C 1
ATOM 762 O O . THR A 1 94 ? 13.137 5.798 -12.531 1.00 82.44 94 THR A O 1
ATOM 765 N N . ARG A 1 95 ? 12.210 7.765 -13.111 1.00 82.00 95 ARG A N 1
ATOM 766 C CA . ARG A 1 95 ? 11.032 7.684 -12.243 1.00 82.00 95 ARG A CA 1
ATOM 767 C C . ARG A 1 95 ? 9.728 7.669 -13.023 1.00 82.00 95 ARG A C 1
ATOM 769 O O . ARG A 1 95 ? 8.657 7.560 -12.431 1.00 82.00 95 ARG A O 1
ATOM 776 N N . ASN A 1 96 ? 9.810 7.792 -14.343 1.00 86.31 96 ASN A N 1
ATOM 777 C CA . ASN A 1 96 ? 8.651 7.728 -15.200 1.00 86.31 96 ASN A CA 1
ATOM 778 C C . ASN A 1 96 ? 8.291 6.262 -15.430 1.00 86.31 96 ASN A C 1
ATOM 780 O O . ASN A 1 96 ? 9.027 5.518 -16.074 1.00 86.31 96 ASN A O 1
ATOM 784 N N . ILE A 1 97 ? 7.145 5.834 -14.902 1.00 89.69 97 ILE A N 1
ATOM 785 C CA . ILE A 1 97 ? 6.709 4.448 -15.064 1.00 89.69 97 ILE A CA 1
ATOM 786 C C . ILE A 1 97 ? 6.392 4.092 -16.524 1.00 89.69 97 ILE A C 1
ATOM 788 O O . ILE A 1 97 ? 6.457 2.919 -16.874 1.00 89.69 97 ILE A O 1
ATOM 792 N N . GLN A 1 98 ? 6.102 5.080 -17.381 1.00 88.44 98 GLN A N 1
ATOM 793 C CA . GLN A 1 98 ? 5.889 4.857 -18.816 1.00 88.44 98 GLN A CA 1
ATOM 794 C C . GLN A 1 98 ? 7.166 4.395 -19.536 1.00 88.44 98 GLN A C 1
ATOM 796 O O . GLN A 1 98 ? 7.083 3.717 -20.551 1.00 88.44 98 GLN A O 1
ATOM 801 N N . GLU A 1 99 ? 8.345 4.697 -18.984 1.00 86.19 99 GLU A N 1
ATOM 802 C CA . GLU A 1 99 ? 9.645 4.262 -19.518 1.00 86.19 99 GLU A CA 1
ATOM 803 C C . GLU A 1 99 ? 10.053 2.866 -19.009 1.00 86.19 99 GLU A C 1
ATOM 805 O O . GLU A 1 99 ? 11.134 2.357 -19.318 1.00 86.19 99 GLU A O 1
ATOM 810 N N . TRP A 1 100 ? 9.218 2.218 -18.189 1.00 88.88 100 TRP A N 1
ATOM 811 C CA . TRP A 1 100 ? 9.512 0.872 -17.717 1.00 88.88 100 TRP A CA 1
ATOM 812 C C . TRP A 1 100 ? 9.302 -0.165 -18.825 1.00 88.88 100 TRP A C 1
ATOM 814 O O . TRP A 1 100 ? 8.188 -0.388 -19.293 1.00 88.88 100 TRP A O 1
ATOM 824 N N . CYS A 1 101 ? 10.369 -0.890 -19.162 1.00 85.50 101 CYS A N 1
ATOM 825 C CA . CYS A 1 101 ? 10.315 -2.056 -20.030 1.00 85.50 101 CYS A CA 1
ATOM 826 C C . CYS A 1 101 ? 10.451 -3.342 -19.222 1.00 85.50 101 CYS A C 1
ATOM 828 O O . CYS A 1 101 ? 11.364 -3.496 -18.409 1.00 85.50 101 CYS A O 1
ATOM 830 N N . LYS A 1 102 ? 9.625 -4.342 -19.533 1.00 84.31 102 LYS A N 1
ATOM 831 C CA . LYS A 1 102 ? 9.742 -5.672 -18.920 1.00 84.31 102 LYS A CA 1
ATOM 832 C C . LYS A 1 102 ? 11.065 -6.381 -19.254 1.00 84.31 102 LYS A C 1
ATOM 834 O O . LYS A 1 102 ? 11.482 -7.234 -18.469 1.00 84.31 102 LYS A O 1
ATOM 839 N N . ASN A 1 103 ? 11.685 -6.050 -20.390 1.00 82.19 103 ASN A N 1
ATOM 840 C CA . ASN A 1 103 ? 12.855 -6.750 -20.930 1.00 82.19 103 ASN A CA 1
ATOM 841 C C . ASN A 1 103 ? 14.188 -6.071 -20.584 1.00 82.19 103 ASN A C 1
ATOM 843 O O . ASN A 1 103 ? 15.169 -6.771 -20.369 1.00 82.19 103 ASN A O 1
ATOM 847 N N . CYS A 1 104 ? 14.225 -4.736 -20.525 1.00 83.38 104 CYS A N 1
ATOM 848 C CA . CYS A 1 104 ? 15.459 -3.963 -20.318 1.00 83.38 104 CYS A CA 1
ATOM 849 C C . CYS A 1 104 ? 15.440 -3.073 -19.066 1.00 83.38 104 CYS A C 1
ATOM 851 O O . C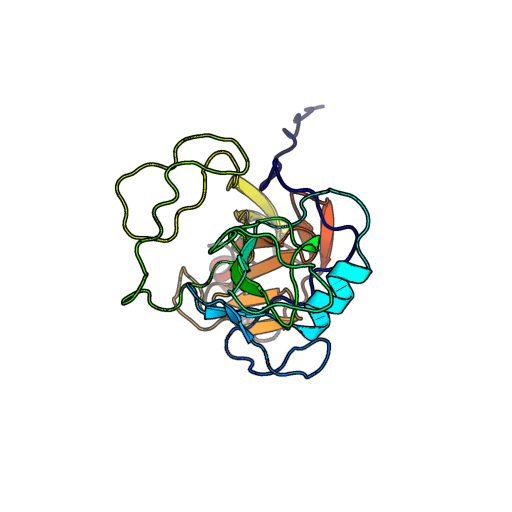YS A 1 104 ? 16.415 -2.366 -18.828 1.00 83.38 104 CYS A O 1
ATOM 853 N N . SER A 1 105 ? 14.387 -3.117 -18.240 1.00 86.69 105 SER A N 1
ATOM 854 C CA . SER A 1 105 ? 14.292 -2.285 -17.035 1.00 86.69 105 SER A CA 1
ATOM 855 C C . SER A 1 105 ? 13.920 -3.082 -15.783 1.00 86.69 105 SER A C 1
ATOM 857 O O . SER A 1 105 ? 13.055 -3.964 -15.784 1.00 86.69 105 SER A O 1
ATOM 859 N N . GLU A 1 106 ? 14.520 -2.703 -14.661 1.00 88.00 106 GLU A N 1
ATOM 860 C CA . GLU A 1 106 ? 14.235 -3.234 -13.336 1.00 88.00 106 GLU A CA 1
ATOM 861 C C . GLU A 1 106 ? 13.710 -2.145 -12.408 1.00 88.00 106 GLU A C 1
ATOM 863 O O . GLU A 1 106 ? 14.239 -1.037 -12.341 1.00 88.00 106 GLU A O 1
ATOM 868 N N . ILE A 1 107 ? 12.682 -2.477 -11.630 1.00 91.25 107 ILE A N 1
ATOM 869 C CA . ILE A 1 107 ? 12.208 -1.589 -10.570 1.00 91.25 107 ILE A CA 1
ATOM 870 C C . ILE A 1 107 ? 13.108 -1.769 -9.354 1.00 91.25 107 ILE A C 1
ATOM 872 O O . ILE A 1 107 ? 13.121 -2.828 -8.717 1.00 91.25 107 ILE A O 1
ATOM 876 N N . SER A 1 108 ? 13.841 -0.714 -9.016 1.00 87.50 108 SER A N 1
ATOM 877 C CA . SER A 1 108 ? 14.718 -0.687 -7.849 1.00 87.50 108 SER A CA 1
ATOM 878 C C . SER A 1 108 ? 13.902 -0.632 -6.569 1.00 87.50 108 SER A C 1
ATOM 880 O O . SER A 1 108 ? 14.192 -1.383 -5.638 1.00 87.50 108 SER A O 1
ATOM 882 N N . TYR A 1 109 ? 12.889 0.243 -6.537 1.00 87.69 109 TYR A N 1
ATOM 883 C CA . TYR A 1 109 ? 11.934 0.371 -5.441 1.00 87.69 109 TYR A CA 1
ATOM 884 C C . TYR A 1 109 ? 10.736 1.267 -5.783 1.00 87.69 109 TYR A C 1
ATOM 886 O O . TYR A 1 109 ? 10.782 2.071 -6.711 1.00 87.69 109 TYR A O 1
ATOM 894 N N . PHE A 1 110 ? 9.693 1.164 -4.963 1.00 90.44 110 PHE A N 1
ATOM 895 C CA . PHE A 1 110 ? 8.595 2.124 -4.857 1.00 90.44 110 PHE A CA 1
ATOM 896 C C . PHE A 1 110 ? 8.736 2.903 -3.546 1.00 90.44 110 PHE A C 1
ATOM 898 O O . PHE A 1 110 ? 8.887 2.298 -2.485 1.00 90.44 110 PHE A O 1
ATOM 905 N N . LYS A 1 111 ? 8.706 4.235 -3.578 1.00 87.44 111 LYS A N 1
ATOM 906 C CA . LYS A 1 111 ? 8.919 5.060 -2.380 1.00 87.44 111 LYS A CA 1
ATOM 907 C C . LYS A 1 111 ? 7.702 5.065 -1.450 1.00 87.44 111 LYS A C 1
ATOM 909 O O . LYS A 1 111 ? 7.835 5.048 -0.233 1.00 87.44 111 LYS A O 1
ATOM 914 N N . ASN A 1 112 ? 6.509 5.044 -2.034 1.00 87.44 112 ASN A N 1
ATOM 915 C CA . ASN A 1 112 ? 5.221 5.006 -1.344 1.00 87.44 112 ASN A CA 1
ATOM 916 C C . ASN A 1 112 ? 4.751 3.582 -0.993 1.00 87.44 112 ASN A C 1
ATOM 918 O O . ASN A 1 112 ? 3.582 3.378 -0.677 1.00 87.44 112 ASN A O 1
ATOM 922 N N . TYR A 1 113 ? 5.654 2.601 -1.021 1.00 85.00 113 TYR A N 1
ATOM 923 C CA . TYR A 1 113 ? 5.424 1.242 -0.542 1.00 85.00 113 TYR A CA 1
ATOM 924 C C . TYR A 1 113 ? 6.373 0.977 0.615 1.00 85.00 113 TYR A C 1
ATOM 926 O O . TYR A 1 113 ? 7.592 0.988 0.438 1.00 85.00 113 TYR A O 1
ATOM 934 N N . TYR A 1 114 ? 5.829 0.707 1.793 1.00 75.69 114 TYR A N 1
ATOM 935 C CA . TYR A 1 114 ? 6.641 0.482 2.973 1.00 75.69 114 TYR A CA 1
ATOM 936 C C . TYR A 1 114 ? 6.568 -0.982 3.401 1.00 75.69 114 TYR A C 1
ATOM 938 O O . TYR A 1 114 ? 5.493 -1.528 3.668 1.00 75.69 114 TYR A O 1
ATOM 946 N N . ASP A 1 115 ? 7.740 -1.616 3.423 1.00 69.31 115 ASP A N 1
ATOM 947 C CA . ASP A 1 115 ? 7.953 -2.949 3.971 1.00 69.31 115 ASP A CA 1
ATOM 948 C C . ASP A 1 115 ? 9.023 -2.866 5.055 1.00 69.31 115 ASP A C 1
ATOM 950 O O . ASP A 1 115 ? 10.055 -2.213 4.900 1.00 69.31 115 ASP A O 1
ATOM 954 N N . HIS A 1 116 ? 8.745 -3.524 6.168 1.00 60.94 116 HIS A N 1
ATOM 955 C CA . HIS A 1 116 ? 9.576 -3.513 7.355 1.00 60.94 116 HIS A CA 1
ATOM 956 C C . HIS A 1 116 ? 10.501 -4.723 7.463 1.00 60.94 116 HIS A C 1
ATOM 958 O O . HIS A 1 116 ? 11.179 -4.857 8.485 1.00 60.94 116 HIS A O 1
ATOM 964 N N . ILE A 1 117 ? 10.518 -5.613 6.462 1.00 56.31 117 ILE A N 1
ATOM 965 C CA . ILE A 1 117 ? 11.399 -6.780 6.483 1.00 56.31 117 ILE A CA 1
ATOM 966 C C . ILE A 1 117 ? 12.855 -6.338 6.695 1.00 56.31 117 ILE A C 1
ATOM 968 O O . ILE A 1 117 ? 13.392 -5.473 6.007 1.00 56.31 117 ILE A O 1
ATOM 972 N N . ASN A 1 118 ? 13.426 -6.964 7.724 1.00 47.69 118 ASN A N 1
ATOM 973 C CA . ASN A 1 118 ? 14.684 -6.711 8.409 1.00 47.69 118 ASN A CA 1
ATOM 974 C C . ASN A 1 118 ? 15.832 -6.301 7.474 1.00 47.69 118 ASN A C 1
ATOM 976 O O . ASN A 1 118 ? 16.297 -7.062 6.629 1.00 47.69 118 ASN A O 1
ATOM 980 N N . THR A 1 119 ? 16.297 -5.074 7.658 1.00 47.62 119 THR A N 1
ATOM 981 C CA . THR A 1 119 ? 17.217 -4.363 6.774 1.00 47.62 119 THR A CA 1
ATOM 982 C C . THR A 1 119 ? 18.665 -4.505 7.230 1.00 47.62 119 THR A C 1
ATOM 984 O O . THR A 1 119 ? 19.389 -3.516 7.316 1.00 47.62 119 THR A O 1
ATOM 987 N N . THR A 1 120 ? 19.109 -5.717 7.564 1.00 46.84 120 THR A N 1
ATOM 988 C CA . THR A 1 120 ? 20.526 -5.964 7.894 1.00 46.84 120 THR A CA 1
ATOM 989 C C . THR A 1 120 ? 21.445 -5.798 6.681 1.00 46.84 120 THR A C 1
ATOM 991 O O . THR A 1 120 ? 22.642 -5.602 6.842 1.00 46.84 120 THR A O 1
ATOM 994 N N . THR A 1 121 ? 20.890 -5.792 5.468 1.00 48.53 121 THR A N 1
ATOM 995 C CA . THR A 1 121 ? 21.600 -5.522 4.208 1.00 48.53 121 THR A CA 1
ATOM 996 C C . THR A 1 121 ? 20.878 -4.444 3.395 1.00 48.53 121 THR A C 1
ATOM 998 O O . THR A 1 121 ? 20.502 -4.637 2.243 1.00 48.53 121 THR A O 1
ATOM 1001 N N . GLN A 1 122 ? 20.632 -3.279 3.999 1.00 52.31 122 GLN A N 1
ATOM 1002 C CA . GLN A 1 122 ? 20.211 -2.110 3.225 1.00 52.31 122 GLN A CA 1
ATOM 1003 C C . GLN A 1 122 ? 21.431 -1.481 2.549 1.00 52.31 122 GLN A C 1
ATOM 1005 O O . GLN A 1 122 ? 22.267 -0.861 3.203 1.00 52.31 122 GLN A O 1
ATOM 1010 N N . TYR A 1 123 ? 21.526 -1.634 1.226 1.00 50.75 123 TYR A N 1
ATOM 1011 C CA . TYR A 1 123 ? 22.444 -0.840 0.416 1.00 50.75 123 TYR A CA 1
ATOM 1012 C C . TYR A 1 123 ? 22.198 0.647 0.694 1.00 50.75 123 TYR A C 1
ATOM 1014 O O . TYR A 1 123 ? 21.062 1.128 0.654 1.00 50.75 123 TYR A O 1
ATOM 1022 N N . ILE A 1 124 ? 23.279 1.360 1.000 1.00 48.34 124 ILE A N 1
ATOM 1023 C CA . ILE A 1 124 ? 23.307 2.797 1.267 1.00 48.34 124 ILE A CA 1
ATOM 1024 C C . ILE A 1 124 ? 22.937 3.526 -0.033 1.00 48.34 124 ILE A C 1
ATOM 1026 O O . ILE A 1 124 ? 23.799 3.901 -0.820 1.00 48.34 124 ILE A O 1
ATOM 1030 N N . PHE A 1 125 ? 21.642 3.712 -0.293 1.00 55.28 125 PHE A N 1
ATOM 1031 C CA . PHE A 1 125 ? 21.182 4.624 -1.337 1.00 55.28 125 PHE A CA 1
ATOM 1032 C C . PHE A 1 125 ? 20.850 5.967 -0.690 1.00 55.28 125 PHE A C 1
ATOM 1034 O O . PHE A 1 125 ? 19.751 6.190 -0.179 1.00 55.28 125 PHE A O 1
ATOM 1041 N N . ILE A 1 126 ? 21.842 6.857 -0.654 1.00 56.88 126 ILE A N 1
ATOM 1042 C CA . ILE A 1 126 ? 21.672 8.217 -0.139 1.00 56.88 126 ILE A CA 1
ATOM 1043 C C . ILE A 1 126 ? 21.088 9.065 -1.269 1.00 56.88 126 ILE A C 1
ATOM 1045 O O . ILE A 1 126 ? 21.814 9.692 -2.040 1.00 56.88 126 ILE A O 1
ATOM 1049 N N . GLU A 1 127 ? 19.760 9.114 -1.361 1.00 65.00 127 GLU A N 1
ATOM 1050 C CA . GLU A 1 127 ? 19.122 10.252 -2.022 1.00 65.00 127 GLU A CA 1
ATOM 1051 C C . GLU A 1 127 ? 19.409 11.496 -1.180 1.00 65.00 127 GLU A C 1
ATOM 1053 O O . GLU A 1 127 ? 18.874 11.646 -0.083 1.00 65.00 127 GLU A O 1
ATOM 1058 N N . LYS A 1 128 ? 20.293 12.368 -1.677 1.00 69.75 128 LYS A N 1
ATOM 1059 C CA . LYS A 1 128 ? 20.605 13.642 -1.012 1.00 69.75 128 LYS A CA 1
ATOM 1060 C C . LYS A 1 128 ? 19.396 14.577 -1.020 1.00 69.75 128 LYS A C 1
ATOM 1062 O O . LYS A 1 128 ? 19.112 15.206 -0.007 1.00 69.75 128 LYS A O 1
ATOM 1067 N N . ASP A 1 129 ? 18.646 14.582 -2.120 1.00 78.69 129 ASP A N 1
ATOM 1068 C CA . ASP A 1 129 ? 17.491 15.454 -2.324 1.00 78.69 129 ASP A CA 1
ATOM 1069 C C . ASP A 1 129 ? 16.244 14.638 -2.646 1.00 78.69 129 ASP A C 1
ATOM 1071 O O . ASP A 1 129 ? 16.296 13.655 -3.388 1.00 78.69 129 ASP A O 1
ATOM 1075 N N . CYS A 1 130 ? 15.103 15.094 -2.140 1.00 83.81 130 CYS A N 1
ATOM 1076 C CA . CYS A 1 130 ? 13.796 14.604 -2.520 1.00 83.81 130 CYS A CA 1
ATOM 1077 C C . CYS A 1 130 ? 13.497 15.029 -3.944 1.00 83.81 130 CYS A C 1
ATOM 1079 O O . CYS A 1 130 ? 13.464 16.211 -4.263 1.00 83.81 130 CYS A O 1
ATOM 1081 N N . LYS A 1 131 ? 13.189 14.072 -4.803 1.00 80.69 131 LYS A N 1
ATOM 1082 C CA . LYS A 1 131 ? 13.033 14.359 -6.227 1.00 80.69 131 LYS A CA 1
ATOM 1083 C C . LYS A 1 131 ? 11.620 14.790 -6.611 1.00 80.69 131 LYS A C 1
ATOM 1085 O O . LYS A 1 131 ? 11.425 15.290 -7.708 1.00 80.69 131 LYS A O 1
ATOM 1090 N N . LEU A 1 132 ? 10.672 14.699 -5.676 1.00 85.19 132 LEU A N 1
ATOM 1091 C CA . LEU A 1 132 ? 9.332 15.277 -5.808 1.00 85.19 132 LEU A CA 1
ATOM 1092 C C . LEU A 1 132 ? 9.292 16.787 -5.505 1.00 85.19 132 LEU A C 1
ATOM 1094 O O . LEU A 1 132 ? 8.412 17.485 -6.005 1.00 85.19 132 LEU A O 1
ATOM 1098 N N . CYS A 1 133 ? 10.193 17.309 -4.660 1.00 88.12 133 CYS A N 1
ATOM 1099 C CA . CYS A 1 133 ? 10.189 18.732 -4.275 1.00 88.12 133 CYS A CA 1
ATOM 1100 C C . CYS A 1 133 ? 11.548 19.445 -4.324 1.00 88.12 133 CYS A C 1
ATOM 1102 O O . CYS A 1 133 ? 11.606 20.627 -4.007 1.00 88.12 133 CYS A O 1
ATOM 1104 N N . GLY A 1 134 ? 12.631 18.751 -4.665 1.00 85.00 134 GLY A N 1
ATOM 1105 C CA . GLY A 1 134 ? 13.996 19.285 -4.711 1.00 85.00 134 GLY A CA 1
ATOM 1106 C C . GLY A 1 134 ? 14.659 19.519 -3.349 1.00 85.00 134 GLY A C 1
ATOM 1107 O O . GLY A 1 134 ? 15.836 19.858 -3.309 1.00 85.00 134 GLY A O 1
ATOM 1108 N N . LYS A 1 135 ? 13.948 19.347 -2.226 1.00 86.00 135 LYS A N 1
ATOM 1109 C CA . LYS A 1 135 ? 14.491 19.633 -0.887 1.00 86.00 135 LYS A CA 1
ATOM 1110 C C . LYS A 1 135 ? 15.422 18.529 -0.394 1.00 86.00 135 LYS A C 1
ATOM 1112 O O . LYS A 1 135 ? 15.122 17.350 -0.576 1.00 86.00 135 LYS A O 1
ATOM 1117 N N . LEU A 1 136 ? 16.479 18.912 0.317 1.00 81.12 136 LEU A N 1
ATOM 1118 C CA . LEU A 1 136 ? 17.401 17.988 0.982 1.00 81.12 136 LEU A CA 1
ATOM 1119 C C . LEU A 1 136 ? 16.654 17.032 1.926 1.00 81.12 136 LEU A C 1
ATOM 1121 O O . LEU A 1 136 ? 15.784 17.443 2.697 1.00 81.12 136 LEU A O 1
ATOM 1125 N N . ILE A 1 137 ? 17.010 15.752 1.865 1.00 74.88 137 ILE A N 1
ATOM 1126 C CA . ILE A 1 137 ? 16.584 14.740 2.829 1.00 74.88 137 ILE A CA 1
ATOM 1127 C C . ILE A 1 137 ? 17.686 14.665 3.889 1.00 74.88 137 ILE A C 1
ATOM 1129 O O . ILE A 1 137 ? 18.851 14.444 3.559 1.00 74.88 137 ILE A O 1
ATOM 1133 N N . ASP A 1 138 ? 17.321 14.879 5.154 1.00 65.81 138 ASP A N 1
ATOM 1134 C CA . ASP A 1 138 ? 18.268 14.975 6.270 1.00 65.81 138 ASP A CA 1
ATOM 1135 C C . ASP A 1 138 ? 19.281 13.813 6.284 1.00 65.81 138 ASP A C 1
ATOM 1137 O O . ASP A 1 138 ? 18.932 12.657 6.028 1.00 65.81 138 ASP A O 1
ATOM 1141 N N . LYS A 1 139 ? 20.562 14.116 6.520 1.00 57.66 139 LYS A N 1
ATOM 1142 C CA . LYS A 1 139 ? 21.713 13.265 6.167 1.00 57.66 139 LYS A CA 1
ATOM 1143 C C . LYS A 1 139 ? 21.972 12.118 7.158 1.00 57.66 139 LYS A C 1
ATOM 1145 O O . LYS A 1 139 ? 22.534 11.106 6.750 1.00 57.66 139 LYS A O 1
ATOM 1150 N N . ILE A 1 140 ? 21.483 12.179 8.397 1.00 53.44 140 ILE A N 1
ATOM 1151 C CA . ILE A 1 140 ? 22.027 11.386 9.526 1.00 53.44 140 ILE A CA 1
ATOM 1152 C C . ILE A 1 140 ? 21.227 10.101 9.847 1.00 53.44 140 ILE A C 1
ATOM 1154 O O . ILE A 1 140 ? 20.931 9.800 10.998 1.00 53.44 140 ILE A O 1
ATOM 1158 N N . SER A 1 141 ? 20.851 9.292 8.849 1.00 51.12 141 SER A N 1
ATOM 1159 C CA . SER A 1 141 ? 20.331 7.940 9.143 1.00 51.12 141 SER A CA 1
ATOM 1160 C C . SER A 1 141 ? 20.525 6.948 7.993 1.00 51.12 141 SER A C 1
ATOM 1162 O O . SER A 1 141 ? 20.421 7.308 6.822 1.00 51.12 141 SER A O 1
ATOM 1164 N N . PHE A 1 142 ? 20.809 5.690 8.340 1.00 55.31 142 PHE A N 1
ATOM 1165 C CA . PHE A 1 142 ? 21.067 4.577 7.412 1.00 55.31 142 PHE A CA 1
ATOM 1166 C C . PHE A 1 142 ? 19.794 3.820 6.982 1.00 55.31 142 PHE A C 1
ATOM 1168 O O . PHE A 1 142 ? 19.880 2.722 6.446 1.00 55.31 142 PHE A O 1
ATOM 1175 N N . ARG A 1 143 ? 18.602 4.369 7.251 1.00 61.72 143 ARG A N 1
ATOM 1176 C CA . ARG A 1 143 ? 17.308 3.710 6.994 1.00 61.72 143 ARG A CA 1
ATOM 1177 C C . ARG A 1 143 ? 16.611 4.307 5.774 1.00 61.72 143 ARG A C 1
ATOM 1179 O O . ARG A 1 143 ? 16.942 5.406 5.343 1.00 61.72 143 ARG A O 1
ATOM 1186 N N . PHE A 1 144 ? 15.608 3.602 5.247 1.00 65.12 144 PHE A N 1
ATOM 1187 C CA . PHE A 1 144 ? 14.700 4.118 4.216 1.00 65.12 144 PHE A CA 1
ATOM 1188 C C . PHE A 1 144 ? 14.131 5.490 4.624 1.00 65.12 144 PHE A C 1
ATOM 1190 O O . PHE A 1 144 ? 13.392 5.587 5.604 1.00 65.12 144 PHE A O 1
ATOM 1197 N N . LYS A 1 145 ? 14.495 6.553 3.892 1.00 72.50 145 LYS A N 1
ATOM 1198 C CA . LYS A 1 145 ? 14.066 7.929 4.188 1.00 72.50 145 LYS A CA 1
ATOM 1199 C C . LYS A 1 145 ? 12.941 8.365 3.277 1.00 72.50 145 LYS A C 1
ATOM 1201 O O . LYS A 1 145 ? 13.031 8.220 2.060 1.00 72.50 145 LYS A O 1
ATOM 1206 N N . ILE A 1 146 ? 11.943 8.993 3.873 1.00 78.81 146 ILE A N 1
ATOM 1207 C CA . ILE A 1 146 ? 10.810 9.594 3.187 1.00 78.81 146 ILE A CA 1
ATOM 1208 C C . ILE A 1 146 ? 10.894 11.113 3.398 1.00 78.81 146 ILE A C 1
ATOM 1210 O O . ILE A 1 146 ? 11.208 11.576 4.492 1.00 78.81 146 ILE A O 1
ATOM 1214 N N . CYS A 1 147 ? 10.656 11.904 2.350 1.00 85.75 147 CYS A N 1
ATOM 1215 C CA . CYS A 1 147 ? 10.700 13.360 2.466 1.00 85.75 147 CYS A CA 1
ATOM 1216 C C . CYS A 1 147 ? 9.505 13.881 3.268 1.00 85.75 147 CYS A C 1
ATOM 1218 O O . CYS A 1 147 ? 8.368 13.797 2.804 1.00 85.75 147 CYS A O 1
ATOM 1220 N N . SER A 1 148 ? 9.777 14.509 4.411 1.00 84.75 148 SER A N 1
ATOM 1221 C CA . SER A 1 148 ? 8.758 15.095 5.289 1.00 84.75 148 SER A CA 1
ATOM 1222 C C . SER A 1 148 ? 7.912 16.186 4.630 1.00 84.75 148 SER A C 1
ATOM 1224 O O . SER A 1 148 ? 6.830 16.470 5.113 1.00 84.75 148 SER A O 1
ATOM 1226 N N . ASN A 1 149 ? 8.356 16.784 3.518 1.00 86.69 149 ASN A N 1
ATOM 1227 C CA . ASN A 1 149 ? 7.569 17.773 2.770 1.00 86.69 149 ASN A CA 1
ATOM 1228 C C . ASN A 1 149 ? 6.638 17.147 1.716 1.00 86.69 149 ASN A C 1
ATOM 1230 O O . ASN A 1 149 ? 5.723 17.812 1.235 1.00 86.69 149 ASN A O 1
ATOM 1234 N N . CYS A 1 150 ? 6.894 15.904 1.300 1.00 90.25 150 CYS A N 1
ATOM 1235 C CA . CYS A 1 150 ? 6.128 15.227 0.244 1.00 90.25 150 CYS A CA 1
ATOM 1236 C C . CYS A 1 150 ? 5.260 14.085 0.762 1.00 90.25 150 CYS A C 1
ATOM 1238 O O . CYS A 1 150 ? 4.419 13.593 0.018 1.00 90.25 150 CYS A O 1
ATOM 1240 N N . TYR A 1 151 ? 5.481 13.673 2.004 1.00 90.81 151 TYR A N 1
ATOM 1241 C CA . TYR A 1 151 ? 4.815 12.555 2.643 1.00 90.81 151 TYR A CA 1
ATOM 1242 C C . TYR A 1 151 ? 4.424 12.991 4.047 1.00 90.81 151 TYR A C 1
ATOM 1244 O O . TYR A 1 151 ? 5.192 12.877 5.003 1.00 90.81 151 TYR A O 1
ATOM 1252 N N . LEU A 1 152 ? 3.226 13.547 4.135 1.00 92.56 152 LEU A N 1
ATOM 1253 C CA . LEU A 1 152 ? 2.700 14.177 5.328 1.00 92.56 152 LEU A CA 1
ATOM 1254 C C . LEU A 1 152 ? 1.856 13.163 6.098 1.00 92.56 152 LEU A C 1
ATOM 1256 O O . LEU A 1 152 ? 0.872 12.628 5.585 1.00 92.56 152 LEU A O 1
ATOM 1260 N N . ILE A 1 153 ? 2.246 12.912 7.343 1.00 92.94 153 ILE A N 1
ATOM 1261 C CA . ILE A 1 153 ? 1.442 12.154 8.300 1.00 92.94 153 ILE A CA 1
ATOM 1262 C C . ILE A 1 153 ? 0.487 13.138 8.973 1.00 92.94 153 ILE A C 1
ATOM 1264 O O . ILE A 1 153 ? 0.894 14.234 9.356 1.00 92.94 153 ILE A O 1
ATOM 1268 N N . SER A 1 154 ? -0.774 12.755 9.131 1.00 94.75 154 SER A N 1
ATOM 1269 C CA . SER A 1 154 ? -1.726 13.487 9.972 1.00 94.75 154 SER A CA 1
ATOM 1270 C C . SER A 1 154 ? -2.522 12.533 10.835 1.00 94.75 154 SER A C 1
ATOM 1272 O O . SER A 1 154 ? -2.572 11.332 10.579 1.00 94.75 154 SER A O 1
ATOM 1274 N N . SER A 1 155 ? -3.174 13.079 11.850 1.00 94.94 155 SER A N 1
ATOM 1275 C CA . SER A 1 155 ? -4.162 12.377 12.650 1.00 94.94 155 SER A CA 1
ATOM 1276 C C . SER A 1 155 ? -5.516 13.071 12.551 1.00 94.94 155 SER A C 1
ATOM 1278 O O . SER A 1 155 ? -5.645 14.201 12.076 1.00 94.94 155 SER A O 1
ATOM 1280 N N . GLY A 1 156 ? -6.551 12.363 12.970 1.00 94.31 156 GLY A N 1
ATOM 1281 C CA . GLY A 1 156 ? -7.896 12.888 13.105 1.00 94.31 156 GLY A CA 1
ATOM 1282 C C . GLY A 1 156 ? -8.712 11.996 14.020 1.00 94.31 156 GLY A C 1
ATOM 1283 O O . GLY A 1 156 ? -8.170 11.193 14.784 1.00 94.31 156 GLY A O 1
ATOM 1284 N N . ARG A 1 157 ? -10.033 12.117 13.915 1.00 93.56 157 ARG A N 1
ATOM 1285 C CA . ARG A 1 157 ? -10.975 11.258 14.627 1.00 93.56 157 ARG A CA 1
ATOM 1286 C C . ARG A 1 157 ? -12.060 10.775 13.673 1.00 93.56 157 ARG A C 1
ATOM 1288 O O . ARG A 1 157 ? -12.423 11.496 12.747 1.00 93.56 157 ARG A O 1
ATOM 1295 N N . VAL A 1 158 ? -12.562 9.568 13.893 1.00 92.12 158 VAL A N 1
ATOM 1296 C CA . VAL A 1 158 ? -13.684 8.977 13.151 1.00 92.12 158 VAL A CA 1
ATOM 1297 C C . VAL A 1 158 ? -14.704 8.434 14.146 1.00 92.12 158 VAL A C 1
ATOM 1299 O O . VAL A 1 158 ? -14.353 8.106 15.277 1.00 92.12 158 VAL A O 1
ATOM 1302 N N . LYS A 1 159 ? -15.978 8.378 13.763 1.00 91.06 159 LYS A N 1
ATOM 1303 C CA . LYS A 1 159 ? -17.027 7.844 14.630 1.00 91.06 159 LYS A CA 1
ATOM 1304 C C . LYS A 1 159 ? -16.930 6.315 14.688 1.00 91.06 159 LYS A C 1
ATOM 1306 O O . LYS A 1 159 ? -16.879 5.652 13.653 1.00 91.06 159 LYS A O 1
ATOM 1311 N N . SER A 1 160 ? -16.902 5.763 15.895 1.00 85.94 160 SER A N 1
ATOM 1312 C CA . SER A 1 160 ? -17.014 4.326 16.129 1.00 85.94 160 SER A CA 1
ATOM 1313 C C . SER A 1 160 ? -18.462 3.882 15.979 1.00 85.94 160 SER A C 1
ATOM 1315 O O . SER A 1 160 ? -19.375 4.554 16.461 1.00 85.94 160 SER A O 1
ATOM 1317 N N . THR A 1 161 ? -18.665 2.729 15.355 1.00 78.94 161 THR A N 1
ATOM 1318 C CA . THR A 1 161 ? -19.989 2.115 15.232 1.00 78.94 161 THR A CA 1
ATOM 1319 C C . THR A 1 161 ? -20.468 1.444 16.500 1.00 78.94 161 THR A C 1
ATOM 1321 O O . THR A 1 161 ? -21.668 1.413 16.739 1.00 78.94 161 THR A O 1
ATOM 1324 N N . LEU A 1 162 ? -19.548 0.936 17.322 1.00 73.38 162 LEU A N 1
ATOM 1325 C CA . LEU A 1 162 ? -19.902 0.208 18.538 1.00 73.38 162 LEU A CA 1
ATOM 1326 C C . LEU A 1 162 ? -20.438 1.136 19.624 1.00 73.38 162 LEU A C 1
ATOM 1328 O O . LEU A 1 162 ? -21.487 0.877 20.198 1.00 73.38 162 LEU A O 1
ATOM 1332 N N . PHE A 1 163 ? -19.735 2.241 19.877 1.00 73.38 163 PHE A N 1
ATOM 1333 C CA . PHE A 1 163 ? -20.020 3.102 21.032 1.00 73.38 163 PHE A CA 1
ATOM 1334 C C . PHE A 1 163 ? -20.458 4.513 20.648 1.00 73.38 163 PHE A C 1
ATOM 1336 O O . PHE A 1 163 ? -20.597 5.369 21.515 1.00 73.38 163 PHE A O 1
ATOM 1343 N N . ASN A 1 164 ? -20.612 4.808 19.350 1.00 79.44 164 ASN A N 1
ATOM 1344 C CA . ASN A 1 164 ? -20.865 6.163 18.846 1.00 79.44 164 ASN A CA 1
ATOM 1345 C C . ASN A 1 164 ? -19.838 7.222 19.317 1.00 79.44 164 ASN A C 1
ATOM 1347 O O . ASN A 1 164 ? -20.087 8.421 19.189 1.00 79.44 164 ASN A O 1
ATOM 1351 N N . LYS A 1 165 ? -18.670 6.795 19.821 1.00 86.19 165 LYS A N 1
ATOM 1352 C CA . LYS A 1 165 ? -17.579 7.658 20.297 1.00 86.19 165 LYS A CA 1
ATOM 1353 C C . LYS A 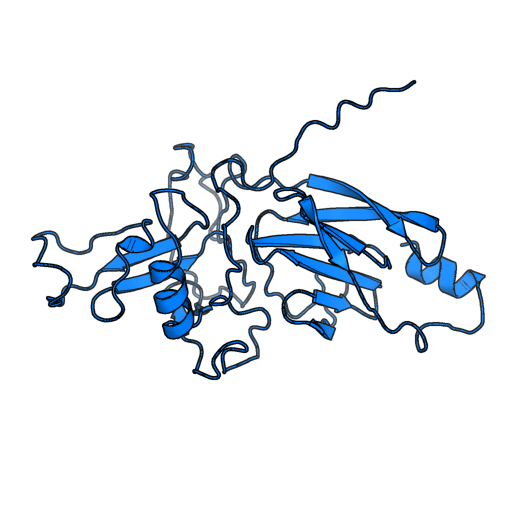1 165 ? -16.619 8.020 19.168 1.00 86.19 165 LYS A C 1
ATOM 1355 O O . LYS A 1 165 ? -16.449 7.270 18.210 1.00 86.19 165 LYS A O 1
ATOM 1360 N N . MET A 1 166 ? -15.951 9.163 19.306 1.00 90.62 166 MET A N 1
ATOM 1361 C CA . MET A 1 166 ? -14.911 9.599 18.374 1.00 90.62 166 MET A CA 1
ATOM 1362 C C . MET A 1 166 ? -13.591 8.893 18.685 1.00 90.62 166 MET A C 1
ATOM 1364 O O . MET A 1 166 ? -12.930 9.238 19.666 1.00 90.62 166 MET A O 1
ATOM 1368 N N . ILE A 1 167 ? -13.190 7.955 17.831 1.00 91.69 167 ILE A N 1
ATOM 1369 C CA . ILE A 1 167 ? -11.954 7.179 17.963 1.00 91.69 167 ILE A CA 1
ATOM 1370 C C . ILE A 1 167 ? -10.805 7.792 17.149 1.00 91.69 167 ILE A C 1
ATOM 1372 O O . ILE A 1 167 ? -11.059 8.420 16.113 1.00 91.69 167 ILE A O 1
ATOM 1376 N N . PRO A 1 168 ? -9.544 7.657 17.593 1.00 94.69 168 PRO A N 1
ATOM 1377 C CA . PRO A 1 168 ? -8.393 8.179 16.864 1.00 94.69 168 PRO A CA 1
ATOM 1378 C C . PRO A 1 168 ? -8.175 7.477 15.517 1.00 94.69 168 PRO A C 1
ATOM 1380 O O . PRO A 1 168 ? -8.338 6.264 15.380 1.00 94.69 168 PRO A O 1
ATOM 1383 N N . ILE A 1 169 ? -7.730 8.245 14.523 1.00 95.94 169 ILE A N 1
ATOM 1384 C CA . ILE A 1 169 ? -7.277 7.736 13.225 1.00 95.94 169 ILE A CA 1
ATOM 1385 C C . ILE A 1 169 ? -5.965 8.418 12.833 1.00 95.94 169 ILE A C 1
ATOM 1387 O O . ILE A 1 169 ? -5.810 9.629 12.991 1.00 95.94 169 ILE A O 1
ATOM 1391 N N . LEU A 1 170 ? -5.021 7.640 12.316 1.00 96.19 170 LEU A N 1
ATOM 1392 C CA . LEU A 1 170 ? -3.736 8.082 11.791 1.00 96.19 170 LEU A CA 1
ATOM 1393 C C . LEU A 1 170 ? -3.699 7.846 10.278 1.00 96.19 170 LEU A C 1
ATOM 1395 O O . LEU A 1 170 ? -3.971 6.747 9.799 1.00 96.19 170 LEU A O 1
ATOM 1399 N N . TYR A 1 171 ? -3.338 8.875 9.524 1.00 95.88 171 TYR A N 1
ATOM 1400 C CA . TYR A 1 171 ? -3.227 8.848 8.071 1.00 95.88 171 TYR A CA 1
ATOM 1401 C C . TYR A 1 171 ? -1.754 8.767 7.675 1.00 95.88 171 TYR A C 1
ATOM 1403 O O . TYR A 1 171 ? -1.002 9.730 7.835 1.00 95.88 171 TYR A O 1
ATOM 1411 N N . LEU A 1 172 ? -1.344 7.620 7.136 1.00 94.38 172 LEU A N 1
ATOM 1412 C CA . LEU A 1 172 ? -0.001 7.405 6.613 1.00 94.38 172 LEU A CA 1
ATOM 1413 C C . LEU A 1 172 ? 0.055 7.669 5.100 1.00 94.38 172 LEU A C 1
ATOM 1415 O O . LEU A 1 172 ? -0.798 7.180 4.350 1.00 94.38 172 LEU A O 1
ATOM 1419 N N . PRO A 1 173 ? 1.094 8.368 4.617 1.00 94.44 173 PRO A N 1
ATOM 1420 C CA . PRO A 1 173 ? 1.250 8.728 3.210 1.00 94.44 173 PRO A CA 1
ATOM 1421 C C . PRO A 1 173 ? 1.861 7.604 2.346 1.00 94.44 173 PRO A C 1
ATOM 1423 O O . PRO A 1 173 ? 2.367 7.873 1.258 1.00 94.44 173 PRO A O 1
ATOM 1426 N N . TRP A 1 174 ? 1.845 6.354 2.819 1.00 92.75 174 TRP A N 1
ATOM 1427 C CA . TRP A 1 174 ? 2.368 5.184 2.107 1.00 92.75 174 TRP A CA 1
ATOM 1428 C C . TRP A 1 174 ? 1.479 3.948 2.293 1.00 92.75 174 TRP A C 1
ATOM 1430 O O . TRP A 1 174 ? 0.645 3.877 3.201 1.00 92.75 174 TRP A O 1
ATOM 1440 N N . TRP A 1 175 ? 1.690 2.963 1.422 1.00 93.12 175 TRP A N 1
ATOM 1441 C CA . TRP A 1 175 ? 1.072 1.643 1.439 1.00 93.12 175 TRP A CA 1
ATOM 1442 C C . TRP A 1 175 ? 1.790 0.742 2.451 1.00 93.12 175 TRP A C 1
ATOM 1444 O O . TRP A 1 175 ? 2.952 0.384 2.239 1.00 93.12 175 TRP A O 1
ATOM 1454 N N . ASP A 1 176 ? 1.127 0.411 3.563 1.00 90.62 176 ASP A N 1
ATOM 1455 C CA . ASP A 1 176 ? 1.701 -0.407 4.634 1.00 90.62 176 ASP A CA 1
ATOM 1456 C C . ASP A 1 176 ? 1.520 -1.906 4.357 1.00 90.62 176 ASP A C 1
ATOM 1458 O O . ASP A 1 176 ? 0.406 -2.425 4.289 1.00 90.62 176 ASP A O 1
ATOM 1462 N N . THR A 1 177 ? 2.630 -2.636 4.249 1.00 87.81 177 THR A N 1
ATOM 1463 C CA . THR A 1 177 ? 2.607 -4.091 3.998 1.00 87.81 177 THR A CA 1
ATOM 1464 C C . THR A 1 177 ? 2.930 -4.942 5.219 1.00 87.81 177 THR A C 1
ATOM 1466 O O . THR A 1 177 ? 3.105 -6.155 5.104 1.00 87.81 177 THR A O 1
ATOM 1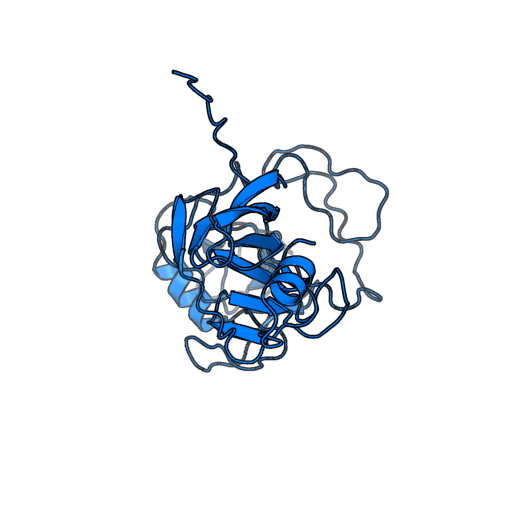469 N N . SER A 1 178 ? 2.943 -4.327 6.407 1.00 87.25 178 SER A N 1
ATOM 1470 C CA . SER A 1 178 ? 3.157 -5.021 7.675 1.00 87.25 178 SER A CA 1
ATOM 1471 C C . SER A 1 178 ? 2.149 -6.153 7.851 1.00 87.25 178 SER A C 1
ATOM 1473 O O . SER A 1 178 ? 0.947 -5.954 7.672 1.00 87.25 178 SER A O 1
ATOM 1475 N N . ASN A 1 179 ? 2.625 -7.331 8.243 1.00 89.75 179 ASN A N 1
ATOM 1476 C CA . ASN A 1 179 ? 1.785 -8.448 8.679 1.00 89.75 179 ASN A CA 1
ATOM 1477 C C . ASN A 1 179 ? 1.588 -8.465 10.202 1.00 89.75 179 ASN A C 1
ATOM 1479 O O . ASN A 1 179 ? 0.848 -9.305 10.700 1.00 89.75 179 ASN A O 1
ATOM 1483 N N . LYS A 1 180 ? 2.224 -7.546 10.940 1.00 89.81 180 LYS A N 1
ATOM 1484 C CA . LYS A 1 180 ? 2.141 -7.425 12.399 1.00 89.81 180 LYS A CA 1
ATOM 1485 C C . LYS A 1 180 ? 1.723 -6.025 12.821 1.00 89.81 180 LYS A C 1
ATOM 1487 O O . LYS A 1 180 ? 2.150 -5.038 12.223 1.00 89.81 180 LYS A O 1
ATOM 1492 N N . SER A 1 181 ? 0.922 -5.950 13.880 1.00 89.44 181 SER A N 1
ATOM 1493 C CA . SER A 1 181 ? 0.595 -4.688 14.540 1.00 89.44 181 SER A CA 1
ATOM 1494 C C . SER A 1 181 ? 1.850 -4.083 15.158 1.00 89.44 181 SER A C 1
ATOM 1496 O O . SER A 1 181 ? 2.614 -4.767 15.834 1.00 89.44 181 SER A O 1
ATOM 1498 N N . ARG A 1 182 ? 2.044 -2.777 14.978 1.00 85.25 182 ARG A N 1
ATOM 1499 C CA . ARG A 1 182 ? 3.150 -2.038 15.606 1.00 85.25 182 ARG A CA 1
ATOM 1500 C C . ARG A 1 182 ? 2.984 -1.884 17.116 1.00 85.25 182 ARG A C 1
ATOM 1502 O O . ARG A 1 182 ? 3.977 -1.675 17.800 1.00 85.25 182 ARG A O 1
ATOM 1509 N N . VAL A 1 183 ? 1.751 -1.982 17.609 1.00 88.25 183 VAL A N 1
ATOM 1510 C CA . VAL A 1 183 ? 1.419 -1.741 19.017 1.00 88.25 183 VAL A CA 1
ATOM 1511 C C . VAL A 1 183 ? 1.615 -3.002 19.851 1.00 88.25 183 VAL A C 1
ATOM 1513 O O . VAL A 1 183 ? 2.275 -2.956 20.878 1.00 88.25 183 VAL A O 1
ATOM 1516 N N . CYS A 1 184 ? 1.092 -4.141 19.394 1.00 90.88 184 CYS A N 1
ATOM 1517 C CA . CYS A 1 184 ? 1.123 -5.390 20.163 1.00 90.88 184 CYS A CA 1
ATOM 1518 C C . CYS A 1 184 ? 1.964 -6.502 19.519 1.00 90.88 184 CYS A C 1
ATOM 1520 O O . CYS A 1 184 ? 2.031 -7.601 20.057 1.00 90.88 184 CYS A O 1
ATOM 1522 N N . ASN A 1 185 ? 2.578 -6.257 18.355 1.00 89.56 185 ASN A N 1
ATOM 1523 C CA . ASN A 1 185 ? 3.406 -7.219 17.613 1.00 89.56 185 ASN A CA 1
ATOM 1524 C C . ASN A 1 185 ? 2.694 -8.529 17.195 1.00 89.56 185 ASN A C 1
ATOM 1526 O O . ASN A 1 185 ? 3.329 -9.428 16.639 1.00 89.56 185 ASN A O 1
ATOM 1530 N N . HIS A 1 186 ? 1.378 -8.639 17.409 1.00 90.75 186 HIS A N 1
ATOM 1531 C CA . HIS A 1 186 ? 0.565 -9.753 16.929 1.00 90.75 186 HIS A CA 1
ATOM 1532 C C . HIS A 1 186 ? 0.320 -9.667 15.425 1.00 90.75 186 HIS A C 1
ATOM 1534 O O . HIS A 1 186 ? 0.238 -8.578 14.846 1.00 90.75 186 HIS A O 1
ATOM 1540 N N . ASN A 1 187 ? 0.145 -10.836 14.808 1.00 92.00 187 ASN A N 1
ATOM 1541 C CA . ASN A 1 187 ? -0.192 -10.948 13.396 1.00 92.00 187 ASN A CA 1
ATOM 1542 C C . ASN A 1 187 ? -1.543 -10.281 13.099 1.00 92.00 187 ASN A C 1
ATOM 1544 O O . ASN A 1 187 ? -2.513 -10.421 13.848 1.00 92.00 187 ASN A O 1
ATOM 1548 N N . LEU A 1 188 ? -1.593 -9.566 11.982 1.00 92.62 188 LEU A N 1
ATOM 1549 C CA . LEU A 1 188 ? -2.788 -8.927 11.461 1.00 92.62 188 LEU A CA 1
ATOM 1550 C C . LEU A 1 188 ? -3.608 -9.951 10.674 1.00 92.62 188 LEU A C 1
ATOM 1552 O O . LEU A 1 188 ? -3.085 -10.681 9.832 1.00 92.62 188 LEU A O 1
ATOM 1556 N N . LYS A 1 189 ? -4.913 -9.979 10.927 1.00 92.75 189 LYS A N 1
ATOM 1557 C CA . LYS A 1 189 ? -5.884 -10.747 10.150 1.00 92.75 189 LYS A CA 1
ATOM 1558 C C . LYS A 1 189 ? -6.253 -9.943 8.910 1.00 92.75 189 LYS A C 1
ATOM 1560 O O . LYS A 1 189 ? -6.714 -8.810 9.024 1.00 92.75 189 LYS A O 1
ATOM 1565 N N . PHE A 1 190 ? -6.052 -10.522 7.732 1.00 91.50 190 PHE A N 1
ATOM 1566 C CA . PHE A 1 190 ? -6.398 -9.904 6.452 1.00 91.50 190 PHE A CA 1
ATOM 1567 C C . PHE A 1 190 ? -7.873 -10.171 6.133 1.00 91.50 190 PHE A C 1
ATOM 1569 O O . PHE A 1 190 ? -8.270 -11.327 6.026 1.00 91.50 190 PHE A O 1
ATOM 1576 N N . LEU A 1 191 ? -8.667 -9.110 5.981 1.00 88.62 191 LEU A N 1
ATOM 1577 C CA . LEU A 1 191 ? -10.104 -9.191 5.683 1.00 88.62 191 LEU A CA 1
ATOM 1578 C C . LEU A 1 191 ? -10.350 -9.156 4.175 1.00 88.62 191 LEU A C 1
ATOM 1580 O O . LEU A 1 191 ? -11.101 -9.955 3.626 1.00 88.62 191 LEU A O 1
ATOM 1584 N N . THR A 1 192 ? -9.681 -8.227 3.493 1.00 87.06 192 THR A N 1
ATOM 1585 C CA . THR A 1 192 ? -9.788 -8.025 2.045 1.00 87.06 192 THR A CA 1
ATOM 1586 C C . THR A 1 192 ? -8.406 -7.757 1.445 1.00 87.06 192 THR A C 1
ATOM 1588 O O . THR A 1 192 ? -7.370 -7.925 2.091 1.00 87.06 192 THR A O 1
ATOM 1591 N N . ASN A 1 193 ? -8.352 -7.342 0.179 1.00 84.75 193 ASN A N 1
ATOM 1592 C CA . ASN A 1 193 ? -7.107 -6.970 -0.492 1.00 84.75 193 ASN A CA 1
ATOM 1593 C C . ASN A 1 193 ? -6.544 -5.595 -0.066 1.00 84.75 193 ASN A C 1
ATOM 1595 O O . ASN A 1 193 ? -5.486 -5.229 -0.587 1.00 84.75 193 ASN A O 1
ATOM 1599 N N . CYS A 1 194 ? -7.235 -4.849 0.806 1.00 91.56 194 CYS A N 1
ATOM 1600 C CA . CYS A 1 194 ? -6.838 -3.516 1.294 1.00 91.56 194 CYS A CA 1
ATOM 1601 C C . CYS A 1 194 ? -7.266 -3.267 2.753 1.00 91.56 194 CYS A C 1
ATOM 1603 O O . CYS A 1 194 ? -7.483 -2.121 3.148 1.00 91.56 194 CYS A O 1
ATOM 1605 N N . GLN A 1 195 ? -7.548 -4.336 3.502 1.00 94.19 195 GLN A N 1
ATOM 1606 C CA . GLN A 1 195 ? -7.976 -4.242 4.892 1.00 94.19 195 GLN A CA 1
ATOM 1607 C C . GLN A 1 195 ? -7.378 -5.372 5.704 1.00 94.19 195 GLN A C 1
ATOM 1609 O O . GLN A 1 195 ? -7.478 -6.550 5.340 1.00 94.19 195 GLN A O 1
ATOM 1614 N N . LYS A 1 196 ? -6.793 -5.002 6.833 1.00 94.06 196 LYS A N 1
ATOM 1615 C CA . LYS A 1 196 ? -6.256 -5.927 7.823 1.00 94.06 196 LYS A CA 1
ATOM 1616 C C . LYS A 1 196 ? -6.444 -5.332 9.210 1.00 94.06 196 LYS A C 1
ATOM 1618 O O . LYS A 1 196 ? -6.523 -4.118 9.360 1.00 94.06 196 LYS A O 1
ATOM 1623 N N . TRP A 1 197 ? -6.519 -6.165 10.233 1.00 94.31 197 TRP A N 1
ATOM 1624 C CA . TRP A 1 197 ? -6.734 -5.683 11.594 1.00 94.31 197 TRP A CA 1
ATOM 1625 C C . TRP A 1 197 ? -6.083 -6.594 12.624 1.00 94.31 197 TRP A C 1
ATOM 1627 O O . TRP A 1 197 ? -5.797 -7.761 12.355 1.00 94.31 197 TRP A O 1
ATOM 1637 N N . CYS A 1 198 ? -5.839 -6.059 13.813 1.00 92.50 198 CYS A N 1
ATOM 1638 C CA . CYS A 1 198 ? -5.397 -6.845 14.950 1.00 92.50 198 CYS A CA 1
ATOM 1639 C C . CYS A 1 198 ? -6.570 -7.090 15.893 1.00 92.50 198 CYS A C 1
ATOM 1641 O O . CYS A 1 198 ? -7.091 -6.141 16.469 1.00 92.50 198 CYS A O 1
ATOM 1643 N N . SER A 1 199 ? -6.930 -8.354 16.121 1.00 88.44 199 SER A N 1
ATOM 1644 C CA . SER A 1 199 ? -7.995 -8.691 17.073 1.00 88.44 199 SER A CA 1
ATOM 1645 C C . SER A 1 199 ? -7.592 -8.553 18.539 1.00 88.44 199 SER A C 1
ATOM 1647 O O . SER A 1 199 ? -8.451 -8.666 19.398 1.00 88.44 199 SER A O 1
ATOM 1649 N N . TYR A 1 200 ? -6.304 -8.348 18.830 1.00 86.44 200 TYR A N 1
ATOM 1650 C CA . TYR A 1 200 ? -5.812 -8.181 20.199 1.00 86.44 200 TYR A CA 1
ATOM 1651 C C . TYR A 1 200 ? -5.863 -6.722 20.665 1.00 86.44 200 TYR A C 1
ATOM 1653 O O . TYR A 1 200 ? -6.219 -6.449 21.800 1.00 86.44 200 TYR A O 1
ATOM 1661 N N . CYS A 1 201 ? -5.500 -5.779 19.789 1.00 89.19 201 CYS A N 1
ATOM 1662 C CA . CYS A 1 201 ? -5.488 -4.347 20.113 1.00 89.19 201 CYS A CA 1
ATOM 1663 C C . CYS A 1 201 ? -6.541 -3.539 19.343 1.00 89.19 201 CYS A C 1
ATOM 1665 O O . CYS A 1 201 ? -6.472 -2.319 19.337 1.00 89.19 201 CYS A O 1
ATOM 1667 N N . PHE A 1 202 ? -7.454 -4.208 18.631 1.00 88.62 202 PHE A N 1
ATOM 1668 C CA . PHE A 1 202 ? -8.552 -3.606 17.857 1.00 88.62 202 PHE A CA 1
ATOM 1669 C C . PHE A 1 202 ? -8.131 -2.500 16.878 1.00 88.62 202 PHE A C 1
ATOM 1671 O O . PHE A 1 202 ? -8.910 -1.608 16.553 1.00 88.62 202 PHE A O 1
ATOM 1678 N N . ILE A 1 203 ? -6.895 -2.568 16.371 1.00 92.94 203 ILE A N 1
ATOM 1679 C CA . ILE A 1 203 ? -6.393 -1.612 15.381 1.00 92.94 203 ILE A CA 1
ATOM 1680 C C . ILE A 1 203 ? -6.724 -2.115 13.985 1.00 92.94 203 ILE A C 1
ATOM 1682 O O . ILE A 1 203 ? -6.346 -3.231 13.613 1.00 92.94 203 ILE A O 1
ATOM 1686 N N . VAL A 1 204 ? -7.377 -1.262 13.204 1.00 94.75 204 VAL A N 1
ATOM 1687 C CA . VAL A 1 204 ? -7.760 -1.526 11.817 1.00 94.75 204 VAL A CA 1
ATOM 1688 C C . VAL A 1 204 ? -6.860 -0.734 10.881 1.00 94.75 204 VAL A C 1
ATOM 1690 O O . VAL A 1 204 ? -6.616 0.450 11.083 1.00 94.75 204 VAL A O 1
ATOM 1693 N N . TYR A 1 205 ? -6.380 -1.387 9.833 1.00 95.44 205 TYR A N 1
ATOM 1694 C CA . TYR A 1 205 ? -5.593 -0.799 8.762 1.00 95.44 205 TYR A CA 1
ATOM 1695 C C . TYR A 1 205 ? -6.420 -0.886 7.484 1.00 95.44 205 TYR A C 1
ATOM 1697 O O . TYR A 1 205 ? -6.863 -1.973 7.101 1.00 95.44 205 TYR A O 1
ATOM 1705 N N . VAL A 1 206 ? -6.647 0.258 6.844 1.00 96.00 206 VAL A N 1
ATOM 1706 C CA . VAL A 1 206 ? -7.389 0.358 5.586 1.00 96.00 206 VAL A CA 1
ATOM 1707 C C . VAL A 1 206 ? -6.570 1.142 4.582 1.00 96.00 206 VAL A C 1
ATOM 1709 O O . VAL A 1 206 ? -6.284 2.322 4.787 1.00 96.00 206 VAL A O 1
ATOM 1712 N N . GLU A 1 207 ? -6.205 0.512 3.474 1.00 95.12 207 GLU A N 1
ATOM 1713 C CA . GLU A 1 207 ? -5.381 1.143 2.451 1.00 95.12 207 GLU A CA 1
ATOM 1714 C C . GLU A 1 207 ? -6.174 1.571 1.210 1.00 95.12 207 GLU A C 1
ATOM 1716 O O . GLU A 1 207 ? -7.101 0.909 0.748 1.00 95.12 207 GLU A O 1
ATOM 1721 N N . CYS A 1 208 ? -5.763 2.683 0.597 1.00 96.50 208 CYS A N 1
ATOM 1722 C CA . CYS A 1 208 ? -6.367 3.179 -0.635 1.00 96.50 208 CYS A CA 1
ATOM 1723 C C . CYS A 1 208 ? -5.564 2.752 -1.868 1.00 96.50 208 CYS A C 1
ATOM 1725 O O . CYS A 1 208 ? -4.453 3.234 -2.097 1.00 96.50 208 CYS A O 1
ATOM 1727 N N . ARG A 1 209 ? -6.164 1.930 -2.737 1.00 95.75 209 ARG A N 1
ATOM 1728 C CA . ARG A 1 209 ? -5.548 1.468 -3.999 1.00 95.75 209 ARG A CA 1
ATOM 1729 C C . ARG A 1 209 ? -5.310 2.560 -5.035 1.00 95.75 209 ARG A C 1
ATOM 1731 O O . ARG A 1 209 ? -4.566 2.329 -5.977 1.00 95.75 209 ARG A O 1
ATOM 1738 N N . TYR A 1 210 ? -5.926 3.726 -4.887 1.00 96.62 210 TYR A N 1
ATOM 1739 C CA . TYR A 1 210 ? -5.749 4.841 -5.819 1.00 96.62 210 TYR A CA 1
ATOM 1740 C C . TYR A 1 210 ? -4.637 5.796 -5.380 1.00 96.62 210 TYR A C 1
ATOM 1742 O O . TYR A 1 210 ? -4.040 6.467 -6.215 1.00 96.62 210 TYR A O 1
ATOM 1750 N N . CYS A 1 211 ? -4.367 5.875 -4.075 1.00 96.44 211 CYS A N 1
ATOM 1751 C CA . CYS A 1 211 ? -3.447 6.858 -3.497 1.00 96.44 211 CYS A CA 1
ATOM 1752 C C . CYS A 1 211 ? -2.203 6.236 -2.866 1.00 96.44 211 CYS A C 1
ATOM 1754 O O . CYS A 1 211 ? -1.264 6.967 -2.569 1.00 96.44 211 CYS A O 1
ATOM 1756 N N . LEU A 1 212 ? -2.215 4.920 -2.626 1.00 95.81 212 LEU A N 1
ATOM 1757 C CA . LEU A 1 212 ? -1.196 4.207 -1.856 1.00 95.81 212 LEU A CA 1
ATOM 1758 C C . LEU A 1 212 ? -0.951 4.851 -0.484 1.00 95.81 212 LEU A C 1
ATOM 1760 O O . LEU A 1 212 ? 0.179 5.117 -0.100 1.00 95.81 212 LEU A O 1
ATOM 1764 N N . THR A 1 213 ? -2.038 5.117 0.238 1.00 95.62 213 THR A N 1
ATOM 1765 C CA . THR A 1 213 ? -2.045 5.656 1.608 1.00 95.62 213 THR A CA 1
ATOM 1766 C C . THR A 1 213 ? -2.728 4.669 2.543 1.00 95.62 213 THR A C 1
ATOM 1768 O O . THR A 1 213 ? -3.622 3.947 2.096 1.00 95.62 213 THR A O 1
ATOM 1771 N N . THR A 1 214 ? -2.388 4.702 3.828 1.00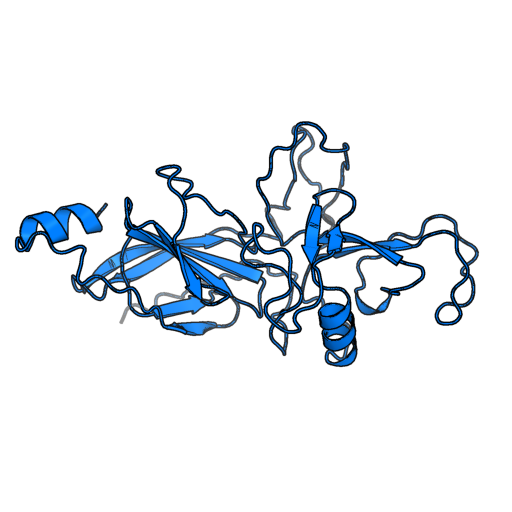 96.00 214 THR A N 1
ATOM 1772 C CA . THR A 1 214 ? -2.963 3.814 4.851 1.00 96.00 214 THR A CA 1
ATOM 1773 C C . THR A 1 214 ? -3.669 4.631 5.925 1.00 96.00 214 THR A C 1
ATOM 1775 O O . THR A 1 214 ? -3.085 5.553 6.485 1.00 96.00 214 THR A O 1
ATOM 1778 N N . ASN A 1 215 ? -4.906 4.272 6.240 1.00 96.56 215 ASN A N 1
ATOM 1779 C CA . ASN A 1 215 ? -5.628 4.746 7.411 1.00 96.56 215 ASN A CA 1
ATOM 1780 C C . ASN A 1 215 ? -5.453 3.707 8.527 1.00 96.56 215 ASN A C 1
ATOM 1782 O O . ASN A 1 215 ? -5.832 2.554 8.343 1.00 96.56 215 ASN A O 1
ATOM 1786 N N . ILE A 1 216 ? -4.890 4.104 9.667 1.00 96.12 216 ILE A N 1
ATOM 1787 C CA . ILE A 1 216 ? -4.781 3.278 10.876 1.00 96.12 216 ILE A CA 1
ATOM 1788 C C . ILE A 1 216 ? -5.794 3.798 11.887 1.00 96.12 216 ILE A C 1
ATOM 1790 O O . ILE A 1 216 ? -5.721 4.953 12.293 1.00 96.12 216 ILE A O 1
ATOM 1794 N N . ILE A 1 217 ? -6.737 2.959 12.284 1.00 95.62 217 ILE A N 1
ATOM 1795 C CA . ILE A 1 217 ? -7.866 3.313 13.140 1.00 95.62 217 ILE A CA 1
ATOM 1796 C C . ILE A 1 217 ? -7.687 2.588 14.469 1.00 95.62 217 ILE A C 1
ATOM 1798 O O . ILE A 1 217 ? -7.514 1.370 14.485 1.00 95.62 217 ILE A O 1
ATOM 1802 N N . PHE A 1 218 ? -7.706 3.339 15.565 1.00 92.94 218 PHE A N 1
ATOM 1803 C CA . PHE A 1 218 ? -7.566 2.815 16.922 1.00 92.94 218 PHE A CA 1
ATOM 1804 C C . PHE A 1 218 ? -8.964 2.556 17.485 1.00 92.94 218 PHE A C 1
ATOM 1806 O O . PHE A 1 218 ? -9.567 3.435 18.094 1.00 92.94 218 PHE A O 1
ATOM 1813 N N . GLY A 1 219 ? -9.516 1.387 17.157 1.00 89.38 219 GLY A N 1
ATOM 1814 C CA . GLY A 1 219 ? -10.888 0.995 17.471 1.00 89.38 219 GLY A CA 1
ATOM 1815 C C . GLY A 1 219 ? -11.671 0.530 16.240 1.00 89.38 219 GLY A C 1
ATOM 1816 O O . GLY A 1 219 ? -11.152 0.457 15.124 1.00 89.38 219 GLY A O 1
ATOM 1817 N N . ILE A 1 220 ? -12.952 0.219 16.449 1.00 87.62 220 ILE A N 1
ATOM 1818 C CA . ILE A 1 220 ? -13.835 -0.353 15.422 1.00 87.62 220 ILE A CA 1
ATOM 1819 C C . ILE A 1 220 ? -14.780 0.710 14.849 1.00 87.62 220 ILE A C 1
ATOM 1821 O O . ILE A 1 220 ? -15.423 1.465 15.584 1.00 87.62 220 ILE A O 1
ATOM 1825 N N . THR A 1 221 ? -14.882 0.738 13.523 1.00 90.81 221 THR A N 1
ATOM 1826 C CA . THR A 1 221 ? -15.810 1.561 12.736 1.00 90.81 221 THR A CA 1
ATOM 1827 C C . THR A 1 221 ? -16.225 0.782 11.482 1.00 90.81 221 THR A C 1
ATOM 1829 O O . THR A 1 221 ? -15.498 -0.118 11.061 1.00 90.81 221 THR A O 1
ATOM 1832 N N . ASP A 1 222 ? -17.385 1.092 10.903 1.00 90.81 222 ASP A N 1
ATOM 1833 C CA . ASP A 1 222 ? -17.916 0.469 9.680 1.00 90.81 222 ASP A CA 1
ATOM 1834 C C . ASP A 1 222 ? -17.384 1.105 8.403 1.00 90.81 222 ASP A C 1
ATOM 1836 O O . ASP A 1 222 ? -17.510 0.521 7.329 1.00 90.81 222 ASP A O 1
ATOM 1840 N N . GLN A 1 223 ? -16.804 2.299 8.481 1.00 93.38 223 GLN A N 1
ATOM 1841 C CA . GLN A 1 223 ? -16.288 2.976 7.308 1.00 93.38 223 GLN A CA 1
ATOM 1842 C C . GLN A 1 223 ? -15.146 3.928 7.630 1.00 93.38 223 GLN A C 1
ATOM 1844 O O . GLN A 1 223 ? -15.006 4.484 8.717 1.00 93.38 223 GLN A O 1
ATOM 1849 N N . THR A 1 224 ? -14.325 4.172 6.622 1.00 95.12 224 THR A N 1
ATOM 1850 C CA . THR A 1 224 ? -13.306 5.212 6.661 1.00 95.12 224 THR A CA 1
ATOM 1851 C C . THR A 1 224 ? -13.172 5.864 5.298 1.00 95.12 224 THR A C 1
ATOM 1853 O O . THR A 1 224 ? -13.560 5.296 4.278 1.00 95.12 224 THR A O 1
ATOM 1856 N N . GLN A 1 225 ? -12.610 7.066 5.264 1.00 95.12 225 GLN A N 1
ATOM 1857 C CA . GLN A 1 225 ? -12.433 7.825 4.037 1.00 95.12 225 GLN A CA 1
ATOM 1858 C C . GLN A 1 225 ? -10.946 8.070 3.776 1.00 95.12 225 GLN A C 1
ATOM 1860 O O . GLN A 1 225 ? -10.202 8.511 4.654 1.00 95.12 225 GLN A O 1
ATOM 1865 N N . CYS A 1 226 ? -10.489 7.820 2.547 1.00 96.06 226 CYS A N 1
ATOM 1866 C CA . CYS A 1 226 ? -9.132 8.188 2.151 1.00 96.06 226 CYS A CA 1
ATOM 1867 C C . CYS A 1 226 ? -8.978 9.715 2.197 1.00 96.06 226 CYS A C 1
ATOM 1869 O O . CYS A 1 226 ? -9.666 10.430 1.464 1.00 96.06 226 CYS A O 1
ATOM 1871 N N . LYS A 1 227 ? -8.032 10.224 2.999 1.00 94.12 227 LYS A N 1
ATOM 1872 C CA . LYS A 1 227 ? -7.865 11.674 3.200 1.00 94.12 227 LYS A CA 1
ATOM 1873 C C . LYS A 1 227 ? -7.591 12.434 1.894 1.00 94.12 227 LYS A C 1
ATOM 1875 O O . LYS A 1 227 ? -8.125 13.530 1.726 1.00 94.12 227 LYS A O 1
ATOM 1880 N N . LYS A 1 228 ? -6.846 11.808 0.968 1.00 94.44 228 LYS A N 1
ATOM 1881 C CA . LYS A 1 228 ? -6.472 12.354 -0.347 1.00 94.44 228 LYS A CA 1
ATOM 1882 C C . LYS A 1 228 ? -7.621 12.352 -1.355 1.00 94.44 228 LYS A C 1
ATOM 1884 O O . LYS A 1 228 ? -7.987 13.394 -1.872 1.00 94.44 228 LYS A O 1
ATOM 1889 N N . CYS A 1 229 ? -8.172 11.177 -1.667 1.00 95.50 229 CYS A N 1
ATOM 1890 C CA . CYS A 1 229 ? -9.128 11.043 -2.775 1.00 95.50 229 CYS A CA 1
ATOM 1891 C C . CYS A 1 229 ? -10.594 10.966 -2.355 1.00 95.50 229 CYS A C 1
ATOM 1893 O O . CYS A 1 229 ? -11.448 10.743 -3.207 1.00 95.50 229 CYS A O 1
ATOM 1895 N N . LYS A 1 230 ? -10.883 11.085 -1.055 1.00 95.12 230 LYS A N 1
ATOM 1896 C CA . LYS A 1 230 ? -12.236 11.114 -0.482 1.00 95.12 230 LYS A CA 1
ATOM 1897 C C . LYS A 1 230 ? -13.100 9.870 -0.745 1.00 95.12 230 LYS A C 1
ATOM 1899 O O . LYS A 1 230 ? -14.266 9.847 -0.365 1.00 95.12 230 LYS A O 1
ATOM 1904 N N . ARG A 1 231 ? -12.538 8.806 -1.327 1.00 95.44 231 ARG A N 1
ATOM 1905 C CA . ARG A 1 231 ? -13.222 7.516 -1.489 1.00 95.44 231 ARG A CA 1
ATOM 1906 C C . ARG A 1 231 ? -13.484 6.884 -0.125 1.00 95.44 231 ARG A C 1
ATOM 1908 O O . ARG A 1 231 ? -12.577 6.830 0.710 1.00 95.44 231 ARG A O 1
ATOM 1915 N N . ILE A 1 232 ? -14.713 6.418 0.061 1.00 95.44 232 ILE A N 1
ATOM 1916 C CA . ILE A 1 232 ? -15.170 5.707 1.255 1.00 95.44 232 ILE A CA 1
ATOM 1917 C C . ILE A 1 232 ? -14.794 4.230 1.118 1.00 95.44 232 ILE A C 1
ATOM 1919 O O . ILE A 1 232 ? -14.796 3.670 0.023 1.00 95.44 232 ILE A O 1
ATOM 1923 N N . SER A 1 233 ? -14.407 3.611 2.225 1.00 94.69 233 SER A N 1
ATOM 1924 C CA . SER A 1 233 ? -14.107 2.188 2.337 1.00 94.69 233 SER A CA 1
ATOM 1925 C C . SER A 1 233 ? -14.900 1.617 3.499 1.00 94.69 233 SER A C 1
ATOM 1927 O O . SER A 1 233 ? -14.682 2.032 4.635 1.00 94.69 233 SER A O 1
ATOM 1929 N N . ASN A 1 234 ? -15.782 0.666 3.204 1.00 93.94 234 ASN A N 1
ATOM 1930 C CA . ASN A 1 234 ? -16.562 -0.040 4.215 1.00 93.94 234 ASN A CA 1
ATOM 1931 C C . ASN A 1 234 ? -15.696 -1.117 4.864 1.00 93.94 234 ASN A C 1
ATOM 1933 O O . ASN A 1 234 ? -15.008 -1.856 4.163 1.00 93.94 234 ASN A O 1
ATOM 1937 N N . ILE A 1 235 ? -15.738 -1.209 6.183 1.00 91.88 235 ILE A N 1
ATOM 1938 C CA . ILE A 1 235 ? -14.981 -2.132 7.016 1.00 91.88 235 ILE A CA 1
ATOM 1939 C C . ILE A 1 235 ? -15.977 -3.136 7.582 1.00 91.88 235 ILE A C 1
ATOM 1941 O O . ILE A 1 235 ? -16.904 -2.768 8.297 1.00 91.88 235 ILE A O 1
ATOM 1945 N N . ASN A 1 236 ? -15.773 -4.411 7.262 1.00 86.00 236 ASN A N 1
ATOM 1946 C CA . ASN A 1 236 ? -16.572 -5.497 7.815 1.00 86.00 236 ASN A CA 1
ATOM 1947 C C . ASN A 1 236 ? -15.681 -6.363 8.708 1.00 86.00 236 ASN A C 1
ATOM 1949 O O . ASN A 1 236 ? -14.929 -7.208 8.219 1.00 86.00 236 ASN A O 1
ATOM 1953 N N . ILE A 1 237 ? -15.724 -6.092 10.011 1.00 84.81 237 ILE A N 1
ATOM 1954 C CA . ILE A 1 237 ? -15.042 -6.892 11.027 1.00 84.81 237 ILE A CA 1
ATOM 1955 C C . ILE A 1 237 ? -16.105 -7.687 11.760 1.00 84.81 237 ILE A C 1
ATOM 1957 O O . ILE A 1 237 ? -16.991 -7.116 12.390 1.00 84.81 237 ILE A O 1
ATOM 1961 N N . ASP A 1 238 ? -15.975 -9.007 11.701 1.00 77.00 238 ASP A N 1
ATOM 1962 C CA . ASP A 1 238 ? -16.777 -9.886 12.533 1.00 77.00 238 ASP A CA 1
ATOM 1963 C C . ASP A 1 238 ? -16.312 -9.781 13.994 1.00 77.00 238 ASP A C 1
ATOM 1965 O O . ASP A 1 238 ? -15.230 -10.246 14.367 1.00 77.00 238 ASP A O 1
ATOM 1969 N N . ILE A 1 239 ? -17.130 -9.104 14.798 1.00 73.19 239 ILE A N 1
ATOM 1970 C CA . ILE A 1 239 ? -16.921 -8.863 16.229 1.00 73.19 239 ILE A CA 1
ATOM 1971 C C . ILE A 1 239 ? -17.711 -9.825 17.122 1.00 73.19 239 ILE A C 1
ATOM 1973 O O . ILE A 1 239 ? -17.637 -9.710 18.343 1.00 73.19 239 ILE A O 1
ATOM 1977 N N . THR A 1 240 ? -18.446 -10.782 16.545 1.00 68.50 240 THR A N 1
ATOM 1978 C CA . THR A 1 240 ? -19.299 -11.719 17.305 1.00 68.50 240 THR A CA 1
ATOM 1979 C C . THR A 1 240 ? -18.524 -12.495 18.370 1.00 68.50 240 THR A C 1
ATOM 1981 O O . THR A 1 240 ? -19.045 -12.742 19.451 1.00 68.50 240 THR A O 1
ATOM 1984 N N . ASN A 1 241 ? -17.249 -12.789 18.108 1.00 59.56 241 ASN A N 1
ATOM 1985 C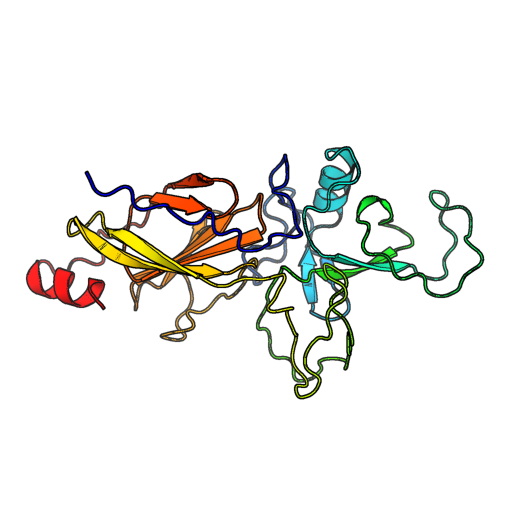 CA . ASN A 1 241 ? -16.363 -13.513 19.024 1.00 59.56 241 ASN A CA 1
ATOM 1986 C C . ASN A 1 241 ? -15.570 -12.611 19.990 1.00 59.56 241 ASN A C 1
ATOM 1988 O O . ASN A 1 241 ? -14.713 -13.111 20.714 1.00 59.56 241 ASN A O 1
ATOM 1992 N N . ILE A 1 242 ? -15.772 -11.290 19.955 1.00 64.88 242 ILE A N 1
ATOM 1993 C CA . ILE A 1 242 ? -15.049 -10.328 20.808 1.00 64.88 242 ILE A CA 1
ATOM 1994 C C . ILE A 1 242 ? -15.846 -10.002 22.071 1.00 64.88 242 ILE A C 1
ATOM 1996 O O . ILE A 1 242 ? -15.246 -9.665 23.088 1.00 64.88 242 ILE A O 1
ATOM 2000 N N . SER A 1 243 ? -17.177 -10.103 22.017 1.00 61.94 243 SER A N 1
ATOM 2001 C CA . SER A 1 243 ? -18.007 -9.742 23.159 1.00 61.94 243 SER A CA 1
ATOM 2002 C C . SER A 1 243 ? -17.785 -10.707 24.317 1.00 61.94 243 SER A C 1
ATOM 2004 O O . SER A 1 243 ? -18.001 -11.912 24.199 1.00 61.94 243 SER A O 1
ATOM 2006 N N . SER A 1 244 ? -17.394 -10.156 25.461 1.00 64.50 244 SER A N 1
ATOM 2007 C CA . SER A 1 244 ? -17.335 -10.876 26.732 1.00 64.50 244 SER A CA 1
ATOM 2008 C C . SER A 1 244 ? -18.726 -11.155 27.319 1.00 64.50 244 SER A C 1
ATOM 2010 O O . SER A 1 244 ? -18.835 -11.770 28.378 1.00 64.50 244 SER A O 1
ATOM 2012 N N . GLY A 1 245 ? -19.795 -10.669 26.671 1.00 61.28 245 GLY A N 1
ATOM 2013 C CA . GLY A 1 245 ? -21.147 -10.614 27.225 1.00 61.28 245 GLY A CA 1
ATOM 2014 C C . GLY A 1 245 ? -21.337 -9.486 28.248 1.00 61.28 245 GLY A C 1
ATOM 2015 O O . GLY A 1 245 ? -22.438 -9.319 28.770 1.00 61.28 245 GLY A O 1
ATOM 2016 N N . ASN A 1 246 ? -20.293 -8.696 28.530 1.00 67.50 246 ASN A N 1
ATOM 2017 C CA . ASN A 1 246 ? -20.332 -7.562 29.446 1.00 67.50 246 ASN A CA 1
ATOM 2018 C C . ASN A 1 246 ? -20.000 -6.259 28.708 1.00 67.50 246 ASN A C 1
ATOM 2020 O O . ASN A 1 246 ? -18.846 -5.988 28.373 1.00 67.50 246 ASN A O 1
ATOM 2024 N N . HIS A 1 247 ? -21.022 -5.418 28.530 1.00 69.25 247 HIS A N 1
ATOM 2025 C CA . HIS A 1 247 ? -20.924 -4.150 27.808 1.00 69.25 247 HIS A CA 1
ATOM 2026 C C . HIS A 1 247 ? -19.804 -3.237 28.331 1.00 69.25 247 HIS A C 1
ATOM 2028 O O . HIS A 1 247 ? -19.098 -2.628 27.537 1.00 69.25 247 HIS A O 1
ATOM 2034 N N . ASN A 1 248 ? -19.598 -3.158 29.648 1.00 65.62 248 ASN A N 1
ATOM 2035 C CA . ASN A 1 248 ? -18.601 -2.254 30.231 1.00 65.62 248 ASN A CA 1
ATOM 2036 C C . ASN A 1 248 ? -17.165 -2.736 29.978 1.00 65.62 248 ASN A C 1
ATOM 2038 O O . ASN A 1 248 ? -16.263 -1.924 29.781 1.00 65.62 248 ASN A O 1
ATOM 2042 N N . ILE A 1 249 ? -16.949 -4.055 29.977 1.00 66.62 249 ILE A N 1
ATOM 2043 C CA . ILE A 1 249 ? -15.644 -4.658 29.674 1.00 66.62 249 ILE A CA 1
ATOM 2044 C C . ILE A 1 249 ? -15.342 -4.501 28.183 1.00 66.62 249 ILE A C 1
ATOM 2046 O O . ILE A 1 249 ? -14.244 -4.083 27.818 1.00 66.62 249 ILE A O 1
ATOM 2050 N N . ASP A 1 250 ? -16.333 -4.767 27.334 1.00 67.62 250 ASP A N 1
ATOM 2051 C CA . ASP A 1 250 ? -16.213 -4.617 25.884 1.00 67.62 250 ASP A CA 1
ATOM 2052 C C . ASP A 1 250 ? -15.953 -3.146 25.499 1.00 67.62 250 ASP A C 1
ATOM 2054 O O . ASP A 1 250 ? -15.106 -2.858 24.652 1.00 67.62 250 ASP A O 1
ATOM 2058 N N . GLU A 1 251 ? -16.617 -2.200 26.173 1.00 68.56 251 GLU A N 1
ATOM 2059 C CA . GLU A 1 251 ? -16.390 -0.760 26.019 1.00 68.56 251 GLU A CA 1
ATOM 2060 C C . GLU A 1 251 ? -14.981 -0.344 26.449 1.00 68.56 251 GLU A C 1
ATOM 2062 O O . GLU A 1 251 ? -14.310 0.394 25.724 1.00 68.56 251 GLU A O 1
ATOM 2067 N N . PHE A 1 252 ? -14.493 -0.850 27.583 1.00 66.56 252 PHE A N 1
ATOM 2068 C CA . PHE A 1 252 ? -13.144 -0.560 28.062 1.00 66.56 252 PHE A CA 1
ATOM 2069 C C . PHE A 1 252 ? -12.067 -1.069 27.091 1.00 66.56 252 PHE A C 1
ATOM 2071 O O . PHE A 1 252 ? -11.198 -0.297 26.688 1.00 66.56 252 PHE A O 1
ATOM 2078 N N . LEU A 1 253 ? -12.158 -2.329 26.650 1.00 64.44 253 LEU A N 1
ATOM 2079 C CA . LEU A 1 253 ? -11.164 -2.976 25.783 1.00 64.44 253 LEU A CA 1
ATOM 2080 C C . LEU A 1 253 ? -11.003 -2.306 24.409 1.00 64.44 253 LEU A C 1
ATOM 2082 O O . LEU A 1 253 ? -9.929 -2.375 23.813 1.00 64.44 253 LEU A O 1
ATOM 2086 N N . ILE A 1 254 ? -12.058 -1.663 23.906 1.00 61.03 254 ILE A N 1
ATOM 2087 C CA . ILE A 1 254 ? -12.096 -1.066 22.561 1.00 61.03 254 ILE A CA 1
ATOM 2088 C C . ILE A 1 254 ? -11.862 0.458 22.603 1.00 61.03 254 ILE A C 1
ATOM 2090 O O . ILE A 1 254 ? -11.635 1.076 21.564 1.00 61.03 254 ILE A O 1
ATOM 2094 N N . SER A 1 255 ? -11.883 1.073 23.792 1.00 56.22 255 SER A N 1
ATOM 2095 C CA . SER A 1 255 ? -11.729 2.526 23.985 1.00 56.22 255 SER A CA 1
ATOM 2096 C C . SER A 1 255 ? -10.288 3.032 24.174 1.00 56.22 255 SER A C 1
ATOM 2098 O O . SER A 1 255 ? -10.113 4.222 24.443 1.00 56.22 255 SER A O 1
ATOM 2100 N N . ILE A 1 256 ? -9.283 2.156 24.035 1.00 51.69 256 ILE A N 1
ATOM 2101 C CA . ILE A 1 256 ? -7.848 2.454 24.235 1.00 51.69 256 ILE A CA 1
ATOM 2102 C C . ILE A 1 256 ? -7.307 3.434 23.182 1.00 51.69 256 ILE A C 1
ATOM 2104 O O . ILE A 1 256 ? -7.527 3.199 21.971 1.00 51.69 256 ILE A O 1
#